Protein AF-A0AAD6KHX6-F1 (afdb_monomer)

Foldseek 3Di:
DDDDPPCPDPPDPCDPVNVVVVVVVVCVVVVPDPVVVVVVVVVVVVVVVVVVVVVVVVVVVVVVVLVVLLVVLVVVLVVLCVVVVHPDDPQDDPDQPDDSVSSNVSSVVVSVVSVVVVVVVVVCCVVVCVLVVLVVVLVVLVVVCVVVVHDSQVVVVVVPNVSVVSVVVVVVVVVVVVVVVVVVVVVVVVVVVVVVVVVVVVVVVVVVVVVVVPVVLVVVLVVQVVVCVVPVHADDDVRHRPNVVSVVVVVVVVVVVVVVVVVVVVVVVVVVVVPDDDDDDDDDDDDDDDDDDDDDDDDDDDDDDDDDDDDDDDDYDDDDDDDDDDDDDDDDDDDDDDDDDDDDPDDDDDDDDDDDDDDDDDD

Organism: NCBI:txid889485

pLDDT: mean 72.35, std 23.87, range [28.47, 98.06]

InterPro domains:
  IPR007145 Microtubule-associated protein, MAP65/Ase1/PRC1 [PTHR19321] (13-127)

Radius of gyration: 45.78 Å; Cα contacts (8 Å, |Δi|>4): 83; chains: 1; bounding box: 110×94×136 Å

Sequence (363 aa):
MAITDAQNPLLGEATCGTLLQKLQEIWDEVGESDDDRDKMLIQIEQECLDVYKKKVEQAAKSRVQLLEALSDAKIELARLLSALGEKSFAGIPEKTSGTIKEQLAAIAPALEQLWEQKAERVKEFSDSGRLHKVLEFVSNVHDLCAVLGMDFFSTITDVHPSLIDSTDVQSKRALALDLIEQAEVEVERLDQLKASRMKEIAFRKQTELEEIYAPLVDTLVAKTRAWEEDRGVHFAYDGVPLLAMLDEYAMLR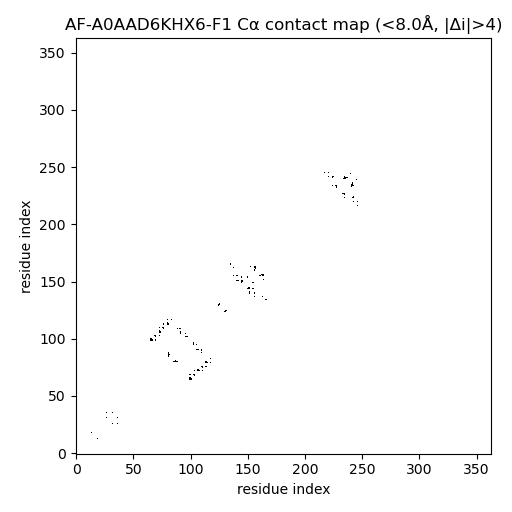QEREEEKRRMRDQKKFNEQQGTEPEAVFSARPSPARPVGTKKVVGPRANGSANGTPSRRLSLNANQNGSGSATKGGRRDNRLSAPLNYVAISKDDAASHFSGTDTVSASP

Structure (mmCIF, N/CA/C/O backbone):
data_AF-A0AAD6KHX6-F1
#
_entry.id   AF-A0AAD6KHX6-F1
#
loop_
_atom_site.group_PDB
_atom_site.id
_atom_site.type_symbol
_atom_site.label_atom_id
_atom_site.label_alt_id
_atom_site.label_comp_id
_atom_site.label_asym_id
_atom_site.label_entity_id
_atom_site.label_seq_id
_atom_site.pdbx_PDB_ins_code
_atom_site.Cartn_x
_atom_site.Cartn_y
_atom_site.Cartn_z
_atom_site.occupancy
_atom_site.B_iso_or_equiv
_atom_site.auth_seq_id
_atom_site.auth_comp_id
_atom_site.auth_asym_id
_atom_site.auth_atom_id
_atom_site.pdbx_PDB_model_num
ATOM 1 N N . MET A 1 1 ? 6.322 35.538 41.080 1.00 37.66 1 MET A N 1
ATOM 2 C CA . MET A 1 1 ? 5.722 34.652 42.104 1.00 37.66 1 MET A CA 1
ATOM 3 C C . MET A 1 1 ? 5.447 33.313 41.453 1.00 37.66 1 MET A C 1
ATOM 5 O O . MET A 1 1 ? 5.164 33.305 40.262 1.00 37.66 1 MET A O 1
ATOM 9 N N . ALA A 1 2 ? 5.646 32.215 42.182 1.00 36.09 2 ALA A N 1
ATOM 10 C CA . ALA A 1 2 ? 5.685 30.877 41.599 1.00 36.09 2 ALA A CA 1
ATOM 11 C C . ALA A 1 2 ? 4.310 30.417 41.096 1.00 36.09 2 ALA A C 1
ATOM 13 O O . ALA A 1 2 ? 3.307 30.583 41.788 1.00 36.09 2 ALA A O 1
ATOM 14 N N . ILE A 1 3 ? 4.296 29.800 39.915 1.00 38.88 3 ILE A N 1
ATOM 15 C CA . ILE A 1 3 ? 3.226 28.891 39.508 1.00 38.88 3 ILE A CA 1
ATOM 16 C C . ILE A 1 3 ? 3.543 27.562 40.194 1.00 38.88 3 ILE A C 1
ATOM 18 O O . ILE A 1 3 ? 4.671 27.083 40.115 1.00 38.88 3 ILE A O 1
ATOM 22 N N . THR A 1 4 ? 2.584 27.015 40.932 1.00 40.69 4 THR A N 1
ATOM 23 C CA . THR A 1 4 ? 2.762 25.773 41.688 1.00 40.69 4 THR A CA 1
ATOM 24 C C . THR A 1 4 ? 2.889 24.586 40.741 1.00 40.69 4 THR A C 1
ATOM 26 O O . THR A 1 4 ? 1.904 24.214 40.100 1.00 40.69 4 THR A O 1
ATOM 29 N N . ASP A 1 5 ? 4.072 23.969 40.696 1.00 31.03 5 ASP A N 1
ATOM 30 C CA . ASP A 1 5 ? 4.236 22.641 40.110 1.00 31.03 5 ASP A CA 1
ATOM 31 C C . ASP A 1 5 ? 3.281 21.669 40.804 1.00 31.03 5 ASP A C 1
ATOM 33 O O . ASP A 1 5 ? 3.386 21.410 42.006 1.00 31.03 5 ASP A O 1
ATOM 37 N N . ALA A 1 6 ? 2.350 21.111 40.032 1.00 38.91 6 ALA A N 1
ATOM 38 C CA . ALA A 1 6 ? 1.577 19.961 40.459 1.00 38.91 6 ALA A CA 1
ATOM 39 C C . ALA A 1 6 ? 2.527 18.759 40.505 1.00 38.91 6 ALA A C 1
ATOM 41 O O . ALA A 1 6 ? 2.724 18.062 39.508 1.00 38.91 6 ALA A O 1
ATOM 42 N N . GLN A 1 7 ? 3.144 18.547 41.667 1.00 37.50 7 GLN A N 1
ATOM 43 C CA . GLN A 1 7 ? 3.963 17.377 41.951 1.00 37.50 7 GLN A CA 1
ATOM 44 C C . GLN A 1 7 ? 3.090 16.127 41.872 1.00 37.50 7 GLN A C 1
ATOM 46 O O . GLN A 1 7 ? 2.480 15.709 42.851 1.00 37.50 7 GLN A O 1
ATOM 51 N N . ASN A 1 8 ? 3.050 15.533 40.682 1.00 34.97 8 ASN A N 1
ATOM 52 C CA . ASN A 1 8 ? 2.643 14.157 40.484 1.00 34.97 8 ASN A CA 1
ATOM 53 C C . ASN A 1 8 ? 3.703 13.294 41.193 1.00 34.97 8 ASN A C 1
ATOM 55 O O . ASN A 1 8 ? 4.850 13.280 40.728 1.00 34.97 8 ASN A O 1
ATOM 59 N N . PRO A 1 9 ? 3.406 12.656 42.342 1.00 43.66 9 PRO A N 1
ATOM 60 C CA . PRO A 1 9 ? 4.425 11.938 43.086 1.00 43.66 9 PRO A CA 1
ATOM 61 C C . PRO A 1 9 ? 4.885 10.764 42.235 1.00 43.66 9 PRO A C 1
ATOM 63 O O . PRO A 1 9 ? 4.075 9.928 41.834 1.00 43.66 9 PRO A O 1
ATOM 66 N N . LEU A 1 10 ? 6.185 10.726 41.944 1.00 40.09 10 LEU A N 1
ATOM 67 C CA . LEU A 1 10 ? 6.817 9.610 41.257 1.00 40.09 10 LEU A CA 1
ATOM 68 C C . LEU A 1 10 ? 6.385 8.309 41.939 1.00 40.09 10 LEU A C 1
ATOM 70 O O . LEU A 1 10 ? 6.718 8.076 43.103 1.00 40.09 10 LEU A O 1
ATOM 74 N N . LEU A 1 11 ? 5.663 7.464 41.200 1.00 46.00 11 LEU A N 1
ATOM 75 C CA . LEU A 1 11 ? 5.495 6.056 41.531 1.00 46.00 11 LEU A CA 1
ATOM 76 C C . LEU A 1 11 ? 6.888 5.423 41.495 1.00 46.00 11 LEU A C 1
ATOM 78 O O . LEU A 1 11 ? 7.339 4.951 40.453 1.00 46.00 11 LEU A O 1
ATOM 82 N N . GLY A 1 12 ? 7.582 5.473 42.635 1.00 50.41 12 GLY A N 1
ATOM 83 C CA . GLY A 1 12 ? 8.812 4.725 42.856 1.00 50.41 12 GLY A CA 1
ATOM 84 C C . GLY A 1 12 ? 8.552 3.262 42.524 1.00 50.41 12 GLY A C 1
ATOM 85 O O . GLY A 1 12 ? 7.497 2.740 42.887 1.00 50.41 12 GLY A O 1
ATOM 86 N N . GLU A 1 13 ? 9.481 2.660 41.781 1.00 57.16 13 GLU A N 1
ATOM 87 C CA . GLU A 1 13 ? 9.320 1.397 41.055 1.00 57.16 13 GLU A CA 1
ATOM 88 C C . GLU A 1 13 ? 8.532 0.353 41.859 1.00 57.16 13 GLU A C 1
ATOM 90 O O . GLU A 1 13 ? 9.044 -0.298 42.773 1.00 57.16 13 GLU A O 1
ATOM 95 N N . ALA A 1 14 ? 7.247 0.219 41.525 1.00 73.19 14 ALA A N 1
ATOM 96 C CA . ALA A 1 14 ? 6.352 -0.709 42.190 1.00 73.19 14 ALA A CA 1
ATOM 97 C C . ALA A 1 14 ? 6.704 -2.128 41.734 1.00 73.19 14 ALA A C 1
ATOM 99 O O . ALA A 1 14 ? 6.294 -2.581 40.664 1.00 73.19 14 ALA A O 1
ATOM 100 N N . THR A 1 15 ? 7.526 -2.813 42.525 1.00 88.38 15 THR A N 1
ATOM 101 C CA . THR A 1 15 ? 7.861 -4.216 42.291 1.00 88.38 15 THR A CA 1
ATOM 102 C C . THR A 1 15 ? 6.652 -5.093 42.609 1.00 88.38 15 THR A C 1
ATOM 104 O O . THR A 1 15 ? 5.775 -4.710 43.385 1.00 88.38 15 THR A O 1
ATOM 107 N N . CYS A 1 16 ? 6.612 -6.303 42.045 1.00 87.44 16 CYS A N 1
ATOM 108 C CA . CYS A 1 16 ? 5.552 -7.268 42.356 1.00 87.44 16 CYS A CA 1
ATOM 109 C C . CYS A 1 16 ? 5.406 -7.470 43.880 1.00 87.44 16 CYS A C 1
ATOM 111 O O . CYS A 1 16 ? 4.299 -7.429 44.406 1.00 87.44 16 CYS A O 1
ATOM 113 N N . GLY A 1 17 ? 6.529 -7.545 44.609 1.00 89.12 17 GLY A N 1
ATOM 114 C CA . GLY A 1 17 ? 6.535 -7.655 46.070 1.00 89.12 17 GLY A CA 1
ATOM 115 C C . GLY A 1 17 ? 5.899 -6.464 46.799 1.00 89.12 17 GLY A C 1
ATOM 116 O O . GLY A 1 17 ? 5.109 -6.681 47.712 1.00 89.12 17 GLY A O 1
ATOM 117 N N . THR A 1 18 ? 6.173 -5.214 46.399 1.00 92.81 18 THR A N 1
ATOM 118 C CA . THR A 1 18 ? 5.578 -4.042 47.077 1.00 92.81 18 THR A CA 1
ATOM 119 C C . THR A 1 18 ? 4.110 -3.815 46.718 1.00 92.81 18 THR A C 1
ATOM 121 O O . THR A 1 18 ? 3.388 -3.186 47.492 1.00 92.81 18 THR A O 1
ATOM 124 N N . LEU A 1 19 ? 3.644 -4.338 45.580 1.00 93.69 19 LEU A N 1
ATOM 125 C CA . LEU A 1 19 ? 2.223 -4.367 45.226 1.00 93.69 19 LEU A CA 1
ATOM 126 C C . LEU A 1 19 ? 1.471 -5.466 45.987 1.00 93.69 19 LEU A C 1
ATOM 128 O O . LEU A 1 19 ? 0.419 -5.185 46.553 1.00 93.69 19 LEU A O 1
ATOM 132 N N . LEU A 1 20 ? 2.032 -6.677 46.066 1.00 92.44 20 LEU A N 1
ATOM 133 C CA . LEU A 1 20 ? 1.452 -7.783 46.835 1.00 92.44 20 LEU A CA 1
ATOM 134 C C . LEU A 1 20 ? 1.400 -7.473 48.337 1.00 92.44 20 LEU A C 1
ATOM 136 O O . LEU A 1 20 ? 0.399 -7.776 48.975 1.00 92.44 20 LEU A O 1
ATOM 140 N N . GLN A 1 21 ? 2.413 -6.802 48.895 1.00 93.44 21 GLN A N 1
ATOM 141 C CA . GLN A 1 21 ? 2.379 -6.369 50.295 1.00 93.44 21 GLN A CA 1
ATOM 142 C C . GLN A 1 21 ? 1.230 -5.381 50.569 1.00 93.44 21 GLN A C 1
ATOM 144 O O . GLN A 1 21 ? 0.512 -5.539 51.550 1.00 93.44 21 GLN A O 1
ATOM 149 N N . LYS A 1 22 ? 0.998 -4.404 49.683 1.00 94.56 22 LYS A N 1
ATOM 150 C CA . LYS A 1 22 ? -0.145 -3.482 49.813 1.00 94.56 22 LYS A CA 1
ATOM 151 C C . LYS A 1 22 ? -1.491 -4.182 49.641 1.00 94.56 22 LYS A C 1
ATOM 153 O O . LYS A 1 22 ? -2.462 -3.806 50.286 1.00 94.56 22 LYS A O 1
ATOM 158 N N . LEU A 1 23 ? -1.560 -5.186 48.766 1.00 94.31 23 LEU A N 1
ATOM 159 C CA . LEU A 1 23 ? -2.762 -5.997 48.584 1.00 94.31 23 LEU A CA 1
ATOM 160 C C . LEU A 1 23 ? -3.072 -6.811 49.852 1.00 94.31 23 LEU A C 1
ATOM 162 O O . LEU A 1 23 ? -4.220 -6.839 50.281 1.00 94.31 23 LEU A O 1
ATOM 166 N N . GLN A 1 24 ? -2.041 -7.376 50.490 1.00 94.19 24 GLN A N 1
ATOM 167 C CA . GLN A 1 24 ? -2.134 -8.047 51.788 1.00 94.19 24 GLN A CA 1
ATOM 168 C C . GLN A 1 24 ? -2.657 -7.099 52.881 1.00 94.19 24 GLN A C 1
ATOM 170 O O . GLN A 1 24 ? -3.613 -7.449 53.564 1.00 94.19 24 GLN A O 1
ATOM 175 N N . GLU A 1 25 ? -2.088 -5.891 52.995 1.00 95.88 25 GLU A N 1
ATOM 176 C CA . GLU A 1 25 ? -2.529 -4.854 53.945 1.00 95.88 25 GLU A CA 1
ATOM 177 C C . GLU A 1 25 ? -4.020 -4.499 53.752 1.00 95.88 25 GLU A C 1
ATOM 179 O O . GLU A 1 25 ? -4.782 -4.491 54.715 1.00 95.88 25 GLU A O 1
ATOM 184 N N . ILE A 1 26 ? -4.471 -4.294 52.507 1.00 95.19 26 ILE A N 1
ATOM 185 C CA . ILE A 1 26 ? -5.880 -3.983 52.190 1.00 95.19 26 ILE A CA 1
ATOM 186 C C . ILE A 1 26 ? -6.812 -5.161 52.509 1.00 95.19 26 ILE A C 1
ATOM 188 O O . ILE A 1 26 ? -7.894 -4.965 53.058 1.00 95.19 26 ILE A O 1
ATOM 192 N N . TRP A 1 27 ? -6.422 -6.390 52.167 1.00 97.06 27 TRP A N 1
ATOM 193 C CA . TRP A 1 27 ? -7.215 -7.580 52.477 1.00 97.06 27 TRP A CA 1
ATOM 194 C C . TRP A 1 27 ? -7.347 -7.819 53.988 1.00 97.06 27 TRP A C 1
ATOM 196 O O . TRP A 1 27 ? -8.409 -8.250 54.439 1.00 97.06 27 TRP A O 1
ATOM 206 N N . ASP A 1 28 ? -6.308 -7.501 54.765 1.00 95.06 28 ASP A N 1
ATOM 207 C CA . ASP A 1 28 ? -6.325 -7.568 56.231 1.00 95.06 28 ASP A CA 1
ATOM 208 C C . ASP A 1 28 ? -7.239 -6.484 56.841 1.00 95.06 28 ASP A C 1
ATOM 210 O O . ASP A 1 28 ? -7.940 -6.755 57.816 1.00 95.06 28 ASP A O 1
ATOM 214 N N . GLU A 1 29 ? -7.296 -5.281 56.250 1.00 96.25 29 GLU A N 1
ATOM 215 C CA . GLU A 1 29 ? -8.230 -4.209 56.645 1.00 96.25 29 GLU A CA 1
ATOM 216 C C . GLU A 1 29 ? -9.700 -4.529 56.314 1.00 96.25 29 GLU A C 1
ATOM 218 O O . GLU A 1 29 ? -10.597 -4.206 57.096 1.00 96.25 29 GLU A O 1
ATOM 223 N N . VAL A 1 30 ? -9.960 -5.145 55.155 1.00 95.31 30 VAL A N 1
ATOM 224 C CA . VAL A 1 30 ? -11.315 -5.493 54.684 1.00 95.31 30 VAL A CA 1
ATOM 225 C C . VAL A 1 30 ? -11.841 -6.781 55.334 1.00 95.31 30 VAL A C 1
ATOM 227 O O . VAL A 1 30 ? -13.053 -6.938 55.486 1.00 95.31 30 VAL A O 1
ATOM 230 N N . GLY A 1 31 ? -10.949 -7.682 55.756 1.00 94.44 31 GLY A N 1
ATOM 231 C CA . GLY A 1 31 ? -11.305 -8.997 56.293 1.00 94.44 31 GLY A CA 1
ATOM 232 C C . GLY A 1 31 ? -11.651 -10.019 55.206 1.00 94.44 31 GLY A C 1
ATOM 233 O O . GLY A 1 31 ? -12.574 -10.813 55.388 1.00 94.44 31 GLY A O 1
ATOM 234 N N . GLU A 1 32 ? -10.942 -9.980 54.073 1.00 95.62 32 GLU A N 1
ATOM 235 C CA . GLU A 1 32 ? -11.116 -10.948 52.980 1.00 95.62 32 GLU A CA 1
ATOM 236 C C . GLU A 1 32 ? -10.753 -12.375 53.412 1.00 95.62 32 GLU A C 1
ATOM 238 O O . GLU A 1 32 ? -9.824 -12.584 54.199 1.00 95.62 32 GLU A O 1
ATOM 243 N N . SER A 1 33 ? -11.479 -13.365 52.881 1.00 96.38 33 SER A N 1
ATOM 244 C CA . SER A 1 33 ? -11.305 -14.771 53.261 1.00 96.38 33 SER A CA 1
ATOM 245 C C . SER A 1 33 ? -10.051 -15.385 52.630 1.00 96.38 33 SER A C 1
ATOM 247 O O . SER A 1 33 ? -9.735 -15.091 51.478 1.00 96.38 33 SER A O 1
ATOM 249 N N . ASP A 1 34 ? -9.360 -16.277 53.348 1.00 95.25 34 ASP A N 1
ATOM 250 C CA . ASP A 1 34 ? -8.161 -16.960 52.832 1.00 95.25 34 ASP A CA 1
ATOM 251 C C . ASP A 1 34 ? -8.442 -17.671 51.491 1.00 95.25 34 ASP A C 1
ATOM 253 O O . ASP A 1 34 ? -7.670 -17.531 50.544 1.00 95.25 34 ASP A O 1
ATOM 257 N N . ASP A 1 35 ? -9.607 -18.321 51.357 1.00 95.50 35 ASP A N 1
ATOM 258 C CA . ASP A 1 35 ? -10.056 -18.967 50.114 1.00 95.50 35 ASP A CA 1
ATOM 259 C C . ASP A 1 35 ? -10.177 -17.983 48.931 1.00 95.50 35 ASP A C 1
ATOM 261 O O . ASP A 1 35 ? -9.950 -18.363 47.781 1.00 95.50 35 ASP A O 1
ATOM 265 N N . ASP A 1 36 ? -10.601 -16.738 49.163 1.00 93.81 36 ASP A N 1
ATOM 266 C CA . ASP A 1 36 ? -10.771 -15.727 48.109 1.00 93.81 36 ASP A CA 1
ATOM 267 C C . ASP A 1 36 ? -9.458 -15.001 47.783 1.00 93.81 36 ASP A C 1
ATOM 269 O O . ASP A 1 36 ? -9.192 -14.694 46.615 1.00 93.81 36 ASP A O 1
ATOM 273 N N . ARG A 1 37 ? -8.590 -14.829 48.785 1.00 95.50 37 ARG A N 1
ATOM 274 C CA . ARG A 1 37 ? -7.214 -14.338 48.623 1.00 95.50 37 ARG A CA 1
ATOM 275 C C . ARG A 1 37 ? -6.392 -15.314 47.785 1.00 95.50 37 ARG A C 1
ATOM 277 O O . ARG A 1 37 ? -5.796 -14.895 46.794 1.00 95.50 37 ARG A O 1
ATOM 284 N N . ASP A 1 38 ? -6.451 -16.611 48.089 1.00 95.69 38 ASP A N 1
ATOM 285 C CA . ASP A 1 38 ? -5.781 -17.666 47.319 1.00 95.69 38 ASP A CA 1
ATOM 286 C C . ASP A 1 38 ? -6.262 -17.703 45.859 1.00 95.69 38 ASP A C 1
ATOM 288 O O . ASP A 1 38 ? -5.443 -17.739 44.938 1.00 95.69 38 ASP A O 1
ATOM 292 N N . LYS A 1 39 ? -7.579 -17.609 45.608 1.00 95.88 39 LYS A N 1
ATOM 293 C CA . LYS A 1 39 ? -8.123 -17.510 44.236 1.00 95.88 39 LYS A CA 1
ATOM 294 C C . LYS A 1 39 ? -7.559 -16.303 43.485 1.00 95.88 39 LYS A C 1
ATOM 296 O O . LYS A 1 39 ? -7.200 -16.434 42.314 1.00 95.88 39 LYS A O 1
ATOM 301 N N . MET A 1 40 ? -7.482 -15.139 44.134 1.00 93.44 40 MET A N 1
ATOM 302 C CA . MET A 1 40 ? -6.988 -13.918 43.496 1.00 93.44 40 MET A CA 1
ATOM 303 C C . MET A 1 40 ? -5.470 -13.960 43.264 1.00 93.44 40 MET A C 1
ATOM 305 O O . MET A 1 40 ? -5.015 -13.522 42.208 1.00 93.44 40 MET A O 1
ATOM 309 N N . LEU A 1 41 ? -4.688 -14.552 44.175 1.00 95.06 41 LEU A N 1
ATOM 310 C CA . LEU A 1 41 ? -3.257 -14.802 43.963 1.00 95.06 41 LEU A CA 1
ATOM 311 C C . LEU A 1 41 ? -3.019 -15.754 42.784 1.00 95.06 41 LEU A C 1
ATOM 313 O O . LEU A 1 41 ? -2.252 -15.415 41.885 1.00 95.06 41 LEU A O 1
ATOM 317 N N . ILE A 1 42 ? -3.736 -16.883 42.719 1.00 95.12 42 ILE A N 1
ATOM 318 C CA . ILE A 1 42 ? -3.662 -17.834 41.595 1.00 95.12 42 ILE A CA 1
ATOM 319 C C . ILE A 1 42 ? -4.017 -17.145 40.267 1.00 95.12 42 ILE A C 1
ATOM 321 O O . ILE A 1 42 ? -3.374 -17.397 39.245 1.00 95.12 42 ILE A O 1
ATOM 325 N N . GLN A 1 43 ? -5.009 -16.246 40.262 1.00 96.44 43 GLN A N 1
ATOM 326 C CA . GLN A 1 43 ? -5.342 -15.457 39.076 1.00 96.44 43 GLN A CA 1
ATOM 327 C C . GLN A 1 43 ? -4.187 -14.526 38.667 1.00 96.44 43 GLN A C 1
ATOM 329 O O . GLN A 1 43 ? -3.813 -14.512 37.494 1.00 96.44 43 GLN A O 1
ATOM 334 N N . ILE A 1 44 ? -3.586 -13.793 39.611 1.00 94.62 44 ILE A N 1
ATOM 335 C CA . ILE A 1 44 ? -2.442 -12.905 39.346 1.00 94.62 44 ILE A CA 1
ATOM 336 C C . ILE A 1 44 ? -1.243 -13.702 38.810 1.00 94.62 44 ILE A C 1
ATOM 338 O O . ILE A 1 44 ? -0.613 -13.280 37.837 1.00 94.62 44 ILE A O 1
ATOM 342 N N . GLU A 1 45 ? -0.943 -14.871 39.383 1.00 94.38 45 GLU A N 1
ATOM 343 C CA . GLU A 1 45 ? 0.121 -15.761 38.906 1.00 94.38 45 GLU A CA 1
ATOM 344 C C . GLU A 1 45 ? -0.137 -16.254 37.477 1.00 94.38 45 GLU A C 1
ATOM 346 O O . GLU A 1 45 ? 0.762 -16.202 36.633 1.00 94.38 45 GLU A O 1
ATOM 351 N N . GLN A 1 46 ? -1.367 -16.678 37.176 1.00 97.06 46 GLN A N 1
ATOM 352 C CA . GLN A 1 46 ? -1.765 -17.139 35.846 1.00 97.06 46 GLN A CA 1
ATOM 353 C C . GLN A 1 46 ? -1.695 -16.010 34.803 1.00 97.06 46 GLN A C 1
ATOM 355 O O . GLN A 1 46 ? -1.155 -16.213 33.712 1.00 97.06 46 GLN A O 1
ATOM 360 N N . GLU A 1 47 ? -2.173 -14.808 35.134 1.00 95.69 47 GLU A N 1
ATOM 361 C CA . GLU A 1 47 ? -2.088 -13.632 34.259 1.00 95.69 47 GLU A CA 1
ATOM 362 C C . GLU A 1 47 ? -0.628 -13.220 34.003 1.00 95.69 47 GLU A C 1
ATOM 364 O O . GLU A 1 47 ? -0.240 -12.987 32.851 1.00 95.69 47 GLU A O 1
ATOM 369 N N . CYS A 1 48 ? 0.222 -13.218 35.037 1.00 95.62 48 CYS A N 1
ATOM 370 C CA . CYS A 1 48 ? 1.665 -12.998 34.891 1.00 95.62 48 CYS A CA 1
ATOM 371 C C . CYS A 1 48 ? 2.308 -14.051 33.978 1.00 95.62 48 CYS A C 1
ATOM 373 O O . CYS A 1 48 ? 3.064 -13.714 33.059 1.00 95.62 48 CYS A O 1
ATOM 375 N N . LEU A 1 49 ? 1.989 -15.330 34.195 1.00 96.50 49 LEU A N 1
ATOM 376 C CA . LEU A 1 49 ? 2.512 -16.450 33.421 1.00 96.50 49 LEU A CA 1
ATOM 377 C C . LEU A 1 49 ? 2.131 -16.346 31.937 1.00 96.50 49 LEU A C 1
ATOM 379 O O . LEU A 1 49 ? 2.973 -16.587 31.070 1.00 96.50 49 LEU A O 1
ATOM 383 N N . ASP A 1 50 ? 0.897 -15.956 31.623 1.00 96.50 50 ASP A N 1
ATOM 384 C CA . ASP A 1 50 ? 0.440 -15.809 30.241 1.00 96.50 50 ASP A CA 1
ATOM 385 C C . ASP A 1 50 ? 1.049 -14.581 29.548 1.00 96.50 50 ASP A C 1
ATOM 387 O O . ASP A 1 50 ? 1.403 -14.654 28.364 1.00 96.50 50 ASP A O 1
ATOM 391 N N . VAL A 1 51 ? 1.300 -13.486 30.279 1.00 97.38 51 VAL A N 1
ATOM 392 C CA . VAL A 1 51 ? 2.124 -12.370 29.783 1.00 97.38 51 VAL A CA 1
ATOM 393 C C . VAL A 1 51 ? 3.546 -12.844 29.463 1.00 97.38 51 VAL A C 1
ATOM 395 O O . VAL A 1 51 ? 4.053 -12.540 28.377 1.00 97.38 51 VAL A O 1
ATOM 398 N N . TYR A 1 52 ? 4.185 -13.625 30.342 1.00 96.19 52 TYR A N 1
ATOM 399 C CA . TYR A 1 52 ? 5.523 -14.168 30.089 1.00 96.19 52 TYR A CA 1
ATOM 400 C C . TYR A 1 52 ? 5.553 -15.119 28.886 1.00 96.19 52 TYR A C 1
ATOM 402 O O . TYR A 1 52 ? 6.383 -14.921 27.995 1.00 96.19 52 TYR A O 1
ATOM 410 N N . LYS A 1 53 ? 4.627 -16.087 28.787 1.00 96.81 53 LYS A N 1
ATOM 411 C CA . LYS A 1 53 ? 4.499 -16.984 27.619 1.00 96.81 53 LYS A CA 1
ATOM 412 C C . LYS A 1 53 ? 4.383 -16.185 26.324 1.00 96.81 53 LYS A C 1
ATOM 414 O O . LYS A 1 53 ? 5.184 -16.373 25.412 1.00 96.81 53 LYS A O 1
ATOM 419 N N . LYS A 1 54 ? 3.465 -15.213 26.274 1.00 97.50 54 LYS A N 1
ATOM 420 C CA . LYS A 1 54 ? 3.243 -14.354 25.102 1.00 97.50 54 LYS A CA 1
ATOM 421 C C . LYS A 1 54 ? 4.492 -13.554 24.713 1.00 97.50 54 LYS A C 1
ATOM 423 O O . LYS A 1 54 ? 4.760 -13.374 23.524 1.00 97.50 54 LYS A O 1
ATOM 428 N N . LYS A 1 55 ? 5.284 -13.085 25.685 1.00 97.38 55 LYS A N 1
ATOM 429 C CA . LYS A 1 55 ? 6.567 -12.404 25.427 1.00 97.38 55 LYS A CA 1
ATOM 430 C C . LYS A 1 55 ? 7.643 -13.359 24.907 1.00 97.38 55 LYS A C 1
ATOM 432 O O . LYS A 1 55 ? 8.362 -12.989 23.979 1.00 97.38 55 LYS A O 1
ATOM 437 N N . VAL A 1 56 ? 7.724 -14.579 25.440 1.00 98.06 56 VAL A N 1
ATOM 438 C CA . VAL A 1 56 ? 8.634 -15.628 24.950 1.00 98.06 56 VAL A CA 1
ATOM 439 C C . VAL A 1 56 ? 8.267 -16.047 23.523 1.00 98.06 56 VAL A C 1
ATOM 441 O O . VAL A 1 56 ? 9.144 -16.093 22.664 1.00 98.06 56 VAL A O 1
ATOM 444 N N . GLU A 1 57 ? 6.985 -16.258 23.225 1.00 96.75 57 GLU A N 1
ATOM 445 C CA . GLU A 1 57 ? 6.490 -16.551 21.873 1.00 96.75 57 GLU A CA 1
ATOM 446 C C . GLU A 1 57 ? 6.779 -15.408 20.891 1.00 96.75 57 GLU A C 1
ATOM 448 O O . GLU A 1 57 ? 7.256 -15.646 19.779 1.00 96.75 57 GLU A O 1
ATOM 453 N N . GLN A 1 58 ? 6.565 -14.152 21.304 1.00 96.69 58 GLN A N 1
ATOM 454 C CA . GLN A 1 58 ? 6.900 -12.974 20.501 1.00 96.69 58 GLN A CA 1
ATOM 455 C C . GLN A 1 58 ? 8.408 -12.911 20.189 1.00 96.69 58 GLN A C 1
ATOM 457 O O . GLN A 1 58 ? 8.792 -12.637 19.048 1.00 96.69 58 GLN A O 1
ATOM 462 N N . ALA A 1 59 ? 9.265 -13.198 21.174 1.00 96.44 59 ALA A N 1
ATOM 463 C CA . ALA A 1 59 ? 10.714 -13.250 20.994 1.00 96.44 59 ALA A CA 1
ATOM 464 C C . ALA A 1 59 ? 11.149 -14.426 20.100 1.00 96.44 59 ALA A C 1
ATOM 466 O O . ALA A 1 59 ? 11.992 -14.249 19.220 1.00 96.44 59 ALA A O 1
ATOM 467 N N . ALA A 1 60 ? 10.541 -15.604 20.262 1.00 96.56 60 ALA A N 1
ATOM 468 C CA . ALA A 1 60 ? 10.795 -16.776 19.428 1.00 96.56 60 ALA A CA 1
ATOM 469 C C . ALA A 1 60 ? 10.402 -16.525 17.963 1.00 96.56 60 ALA A C 1
ATOM 471 O O . ALA A 1 60 ? 11.197 -16.798 17.063 1.00 96.56 60 ALA A O 1
ATOM 472 N N . LYS A 1 61 ? 9.229 -15.923 17.718 1.00 96.81 61 LYS A N 1
ATOM 473 C CA . LYS A 1 61 ? 8.781 -15.516 16.378 1.00 96.81 61 LYS A CA 1
ATOM 474 C C . LYS A 1 61 ? 9.740 -14.505 15.742 1.00 96.81 61 LYS A C 1
ATOM 476 O O . LYS A 1 61 ? 10.162 -14.706 14.608 1.00 96.81 61 LYS A O 1
ATOM 481 N N . SER A 1 62 ? 10.140 -13.472 16.489 1.00 95.56 62 SER A N 1
ATOM 482 C CA . SER A 1 62 ? 11.128 -12.479 16.039 1.00 95.56 62 SER A CA 1
ATOM 483 C C . SER A 1 62 ? 12.479 -13.123 15.694 1.00 95.56 62 SER A C 1
ATOM 485 O O . SER A 1 62 ? 13.067 -12.819 14.659 1.00 95.56 62 SER A O 1
ATOM 487 N N . ARG A 1 63 ? 12.946 -14.088 16.500 1.00 95.06 63 ARG A N 1
ATOM 488 C CA . ARG A 1 63 ? 14.169 -14.856 16.222 1.00 95.06 63 ARG A CA 1
ATOM 489 C C . ARG A 1 63 ? 14.075 -15.652 14.919 1.00 95.06 63 ARG A C 1
ATOM 491 O O . ARG A 1 63 ? 15.048 -15.657 14.174 1.00 95.06 63 ARG A O 1
ATOM 498 N N . VAL A 1 64 ? 12.947 -16.311 14.639 1.00 96.75 64 VAL A N 1
ATOM 499 C CA . VAL A 1 64 ? 12.746 -17.040 13.371 1.00 96.75 64 VAL A CA 1
ATOM 500 C C . VAL A 1 64 ? 12.790 -16.075 12.185 1.00 96.75 64 VAL A C 1
ATOM 502 O O . VAL A 1 64 ? 13.579 -16.293 11.272 1.00 96.75 64 VAL A O 1
ATOM 505 N N . GLN A 1 65 ? 12.049 -14.964 12.249 1.00 95.12 65 GLN A N 1
ATOM 506 C CA . GLN A 1 65 ? 12.023 -13.944 11.191 1.00 95.12 65 GLN A CA 1
ATOM 507 C C . GLN A 1 65 ? 13.408 -13.334 10.914 1.00 95.12 65 GLN A C 1
ATOM 509 O O . GLN A 1 65 ? 13.767 -13.096 9.765 1.00 95.12 65 GLN A O 1
ATOM 514 N N . LEU A 1 66 ? 14.219 -13.106 11.954 1.00 94.19 66 LEU A N 1
ATOM 515 C CA . LEU A 1 66 ? 15.589 -12.607 11.797 1.00 94.19 66 LEU A CA 1
ATOM 516 C C . LEU A 1 66 ? 16.543 -13.654 11.195 1.00 94.19 66 LEU A C 1
ATOM 518 O O . LEU A 1 66 ? 17.466 -13.281 10.477 1.00 94.19 66 LEU A O 1
ATOM 522 N N . LEU A 1 67 ? 16.348 -14.949 11.472 1.00 91.25 67 LEU A N 1
ATOM 523 C CA . LEU A 1 67 ? 17.132 -16.023 10.845 1.00 91.25 67 LEU A CA 1
ATOM 524 C C . LEU A 1 67 ? 16.772 -16.205 9.366 1.00 91.25 67 LEU A C 1
ATOM 526 O O . LEU A 1 67 ? 17.669 -16.407 8.551 1.00 91.25 67 LEU A O 1
ATOM 530 N N . GLU A 1 68 ? 15.487 -16.100 9.032 1.00 93.62 68 GLU A N 1
ATOM 531 C CA . GLU A 1 68 ? 14.964 -16.124 7.662 1.00 93.62 68 GLU A CA 1
ATOM 532 C C . GLU A 1 68 ? 15.533 -14.950 6.848 1.00 93.62 68 GLU A C 1
ATOM 534 O O . GLU A 1 68 ? 16.268 -15.175 5.889 1.00 93.62 68 GLU A O 1
ATOM 539 N N . ALA A 1 69 ? 15.371 -13.712 7.330 1.00 91.62 69 ALA A N 1
ATOM 540 C CA . ALA A 1 69 ? 15.934 -12.523 6.684 1.00 91.62 69 ALA A CA 1
ATOM 541 C C . ALA A 1 69 ? 17.468 -12.583 6.524 1.00 91.62 69 ALA A C 1
ATOM 543 O O . ALA A 1 69 ? 18.008 -12.132 5.514 1.00 91.62 69 ALA A O 1
ATOM 544 N N . LEU A 1 70 ? 18.192 -13.157 7.496 1.00 87.75 70 LEU A N 1
ATOM 545 C CA . LEU A 1 70 ? 19.641 -13.367 7.391 1.00 87.75 70 LEU A CA 1
ATOM 546 C C . LEU A 1 70 ? 20.004 -14.420 6.328 1.00 87.75 70 LEU A C 1
ATOM 548 O O . LEU A 1 70 ? 21.054 -14.305 5.695 1.00 87.75 70 LEU A O 1
ATOM 552 N N . SER A 1 71 ? 19.174 -15.450 6.146 1.00 90.00 71 SER A N 1
ATOM 553 C CA . SER A 1 71 ? 19.343 -16.450 5.088 1.00 90.00 71 SER A CA 1
ATOM 554 C C . SER A 1 71 ? 19.117 -15.823 3.713 1.00 90.00 71 SER A C 1
ATOM 556 O O . SER A 1 71 ? 19.976 -15.942 2.841 1.00 90.00 71 SER A O 1
ATOM 558 N N . ASP A 1 72 ? 18.018 -15.089 3.544 1.00 89.44 72 ASP A N 1
ATOM 559 C CA . ASP A 1 72 ? 17.664 -14.435 2.281 1.00 89.44 72 ASP A CA 1
ATOM 560 C C . ASP A 1 72 ? 18.713 -13.399 1.866 1.00 89.44 72 ASP A C 1
ATOM 562 O O . ASP A 1 72 ? 19.168 -13.395 0.722 1.00 89.44 72 ASP A O 1
ATOM 566 N N . ALA A 1 73 ? 19.192 -12.589 2.817 1.00 88.31 73 ALA A N 1
ATOM 567 C CA . ALA A 1 73 ? 20.279 -11.640 2.590 1.00 88.31 73 ALA A CA 1
ATOM 568 C C . ALA A 1 73 ? 21.568 -12.333 2.103 1.00 88.31 73 ALA A C 1
ATOM 570 O O . ALA A 1 73 ? 22.242 -11.825 1.208 1.00 88.31 73 ALA A O 1
ATOM 571 N N . LYS A 1 74 ? 21.902 -13.516 2.641 1.00 87.38 74 LYS A N 1
ATOM 572 C CA . LYS A 1 74 ? 23.063 -14.313 2.196 1.00 87.38 74 LYS A CA 1
ATOM 573 C C . LYS A 1 74 ? 22.856 -14.927 0.808 1.00 87.38 74 LYS A C 1
ATOM 575 O O . LYS A 1 74 ? 23.807 -14.970 0.027 1.00 87.38 74 LYS A O 1
ATOM 580 N N . ILE A 1 75 ? 21.640 -15.374 0.487 1.00 88.81 75 ILE A N 1
ATOM 581 C CA . ILE A 1 75 ? 21.291 -15.911 -0.838 1.00 88.81 75 ILE A CA 1
ATOM 582 C C . ILE A 1 75 ? 21.383 -14.811 -1.900 1.00 88.81 75 ILE A C 1
ATOM 584 O O . ILE A 1 75 ? 22.039 -15.008 -2.924 1.00 88.81 75 ILE A O 1
ATOM 588 N N . GLU A 1 76 ? 20.792 -13.640 -1.653 1.00 89.50 76 GLU A N 1
ATOM 589 C CA . GLU A 1 76 ? 20.840 -12.527 -2.605 1.00 89.50 76 GLU A CA 1
ATOM 590 C C . GLU A 1 76 ? 22.269 -12.005 -2.788 1.00 89.50 76 GLU A C 1
ATOM 592 O O . GLU A 1 76 ? 22.679 -11.725 -3.912 1.00 89.50 76 GLU A O 1
ATOM 597 N N . LEU A 1 77 ? 23.076 -11.979 -1.724 1.00 86.38 77 LEU A N 1
ATOM 598 C CA . LEU A 1 77 ? 24.488 -11.613 -1.810 1.00 86.38 77 LEU A CA 1
ATOM 599 C C . LEU A 1 77 ? 25.277 -12.579 -2.707 1.00 86.38 77 LEU A C 1
ATOM 601 O O . LEU A 1 77 ? 26.021 -12.138 -3.584 1.00 86.38 77 LEU A O 1
ATOM 605 N N . ALA A 1 78 ? 25.078 -13.891 -2.548 1.00 87.06 78 ALA A N 1
ATOM 606 C CA . ALA A 1 78 ? 25.687 -14.895 -3.421 1.00 87.06 78 ALA A CA 1
ATOM 607 C C . ALA A 1 78 ? 25.213 -14.759 -4.882 1.00 87.06 78 ALA A C 1
ATOM 609 O O . ALA A 1 78 ? 26.004 -14.936 -5.815 1.00 87.06 78 ALA A O 1
ATOM 610 N N . ARG A 1 79 ? 23.940 -14.397 -5.094 1.00 88.00 79 ARG A N 1
ATOM 611 C CA . ARG A 1 79 ? 23.360 -14.146 -6.422 1.00 88.00 79 ARG A CA 1
ATOM 612 C C . ARG A 1 79 ? 23.961 -12.907 -7.090 1.00 88.00 79 ARG A C 1
ATOM 614 O O . ARG A 1 79 ? 24.300 -12.970 -8.271 1.00 88.00 79 ARG A O 1
ATOM 621 N N . LEU A 1 80 ? 24.118 -11.805 -6.355 1.00 84.44 80 LEU A N 1
ATOM 622 C CA . LEU A 1 80 ? 24.721 -10.565 -6.852 1.00 84.44 80 LEU A CA 1
ATOM 623 C C . LEU A 1 80 ? 26.202 -10.752 -7.180 1.00 84.44 80 LEU A C 1
ATOM 625 O O . LEU A 1 80 ? 26.608 -10.403 -8.285 1.00 84.44 80 LEU A O 1
ATOM 629 N N . LEU A 1 81 ? 26.979 -11.376 -6.288 1.00 85.44 81 LEU A N 1
ATOM 630 C CA . LEU A 1 81 ? 28.380 -11.729 -6.546 1.00 85.44 81 LEU A CA 1
ATOM 631 C C . LEU A 1 81 ? 28.527 -12.567 -7.825 1.00 85.44 81 LEU A C 1
ATOM 633 O O . LEU A 1 81 ? 29.315 -12.225 -8.707 1.00 85.44 81 LEU A O 1
ATOM 637 N N . SER A 1 82 ? 27.691 -13.600 -7.979 1.00 86.56 82 SER A N 1
ATOM 638 C CA . SER A 1 82 ? 27.668 -14.440 -9.184 1.00 86.56 82 SER A CA 1
ATOM 639 C C . SER A 1 82 ? 27.322 -13.642 -10.448 1.00 86.56 82 SER A C 1
ATOM 641 O O . SER A 1 82 ? 27.977 -13.808 -11.474 1.00 86.56 82 SER A O 1
ATOM 643 N N . ALA A 1 83 ? 26.331 -12.747 -10.380 1.00 83.50 83 ALA A N 1
ATOM 644 C CA . ALA A 1 83 ? 25.922 -11.897 -11.502 1.00 83.50 83 ALA A CA 1
ATOM 645 C C . ALA A 1 83 ? 26.969 -10.829 -11.873 1.00 83.50 83 ALA A C 1
ATOM 647 O O . ALA A 1 83 ? 27.049 -10.420 -13.030 1.00 83.50 83 ALA A O 1
ATOM 648 N N . LEU A 1 84 ? 27.775 -10.382 -10.907 1.00 82.00 84 LEU A N 1
ATOM 649 C CA . LEU A 1 84 ? 28.866 -9.428 -11.107 1.00 82.00 84 LEU A CA 1
ATOM 650 C C . LEU A 1 84 ? 30.190 -10.110 -11.501 1.00 82.00 84 LEU A C 1
ATOM 652 O O . LEU A 1 84 ? 31.124 -9.415 -11.904 1.00 82.00 84 LEU A O 1
ATOM 656 N N . GLY A 1 85 ? 30.272 -11.444 -11.430 1.00 77.88 85 GLY A N 1
ATOM 657 C CA . GLY A 1 85 ? 31.492 -12.219 -11.689 1.00 77.88 85 GLY A CA 1
ATOM 658 C C . GLY A 1 85 ? 32.539 -12.127 -10.571 1.00 77.88 85 GLY A C 1
ATOM 659 O O . GLY A 1 85 ? 33.696 -12.502 -10.772 1.00 77.88 85 GLY A O 1
ATOM 660 N N . GLU A 1 86 ? 32.152 -11.624 -9.399 1.00 76.38 86 GLU A N 1
ATOM 661 C CA . GLU A 1 86 ? 33.039 -11.364 -8.267 1.00 76.38 86 GLU A CA 1
ATOM 662 C C . GLU A 1 86 ? 33.013 -12.537 -7.281 1.00 76.38 86 GLU A C 1
ATOM 664 O O . GLU A 1 86 ? 31.960 -13.077 -6.951 1.00 76.38 86 GLU A O 1
ATOM 669 N N . LYS A 1 87 ? 34.191 -12.968 -6.814 1.00 66.25 87 LYS A N 1
ATOM 670 C CA . LYS A 1 87 ? 34.327 -14.162 -5.954 1.00 66.25 87 LYS A CA 1
ATOM 671 C C . LYS A 1 87 ? 34.221 -13.853 -4.460 1.00 66.25 87 LYS A C 1
ATOM 673 O O . LYS A 1 87 ? 33.946 -14.753 -3.674 1.00 66.25 87 LYS A O 1
ATOM 678 N N . SER A 1 88 ? 34.449 -12.603 -4.072 1.00 64.88 88 SER A N 1
ATOM 679 C CA . SER A 1 88 ? 34.291 -12.098 -2.710 1.00 64.88 88 SER A CA 1
ATOM 680 C C . SER A 1 88 ? 34.155 -10.577 -2.739 1.00 64.88 88 SER A C 1
ATOM 682 O O . SER A 1 88 ? 34.717 -9.917 -3.611 1.00 64.88 88 SER A O 1
ATOM 684 N N . PHE A 1 89 ? 33.419 -10.026 -1.774 1.00 67.31 89 PHE A N 1
ATOM 685 C CA . PHE A 1 89 ? 33.269 -8.584 -1.593 1.00 67.31 89 PHE A CA 1
ATOM 686 C C . PHE A 1 89 ? 34.185 -8.093 -0.468 1.00 67.31 89 PHE A C 1
ATOM 688 O O . PHE A 1 89 ? 34.227 -8.694 0.612 1.00 67.31 89 PHE A O 1
ATOM 695 N N . ALA A 1 90 ? 34.905 -6.996 -0.701 1.00 57.75 90 ALA A N 1
ATOM 696 C CA . ALA A 1 90 ? 35.869 -6.431 0.243 1.00 57.75 90 ALA A CA 1
ATOM 697 C C . ALA A 1 90 ? 35.169 -5.718 1.419 1.00 57.75 90 ALA A C 1
ATOM 699 O O . ALA A 1 90 ? 35.090 -4.495 1.469 1.00 57.75 90 ALA A O 1
ATOM 700 N N . GLY A 1 91 ? 34.657 -6.501 2.369 1.00 59.16 91 GLY A N 1
ATOM 701 C CA . GLY A 1 91 ? 33.973 -5.996 3.565 1.00 59.16 91 GLY A CA 1
ATOM 702 C C . GLY A 1 91 ? 33.225 -7.056 4.379 1.00 59.16 91 GLY A C 1
ATOM 703 O O . GLY A 1 91 ? 32.881 -6.803 5.529 1.00 59.16 91 GLY A O 1
ATOM 704 N N . ILE A 1 92 ? 33.002 -8.253 3.825 1.00 55.38 92 ILE A N 1
ATOM 705 C CA . ILE A 1 92 ? 32.282 -9.332 4.514 1.00 55.38 92 ILE A CA 1
ATOM 706 C C . ILE A 1 92 ? 33.289 -10.216 5.265 1.00 55.38 92 ILE A C 1
ATOM 708 O O . ILE A 1 92 ? 34.066 -10.921 4.616 1.00 55.38 92 ILE A O 1
ATOM 712 N N . PRO A 1 93 ? 33.287 -10.260 6.610 1.00 54.06 93 PRO A N 1
ATOM 713 C CA . PRO A 1 93 ? 34.020 -11.295 7.322 1.00 54.06 93 PRO A CA 1
ATOM 714 C C . PRO A 1 93 ? 33.339 -12.650 7.073 1.00 54.06 93 PRO A C 1
ATOM 716 O O . PRO A 1 93 ? 32.165 -12.818 7.400 1.00 54.06 93 PRO A O 1
ATOM 719 N N . GLU A 1 94 ? 34.078 -13.644 6.561 1.00 56.00 94 GLU A N 1
ATOM 720 C CA . GLU A 1 94 ? 33.575 -15.015 6.299 1.00 56.00 94 GLU A CA 1
ATOM 721 C C . GLU A 1 94 ? 32.897 -15.668 7.518 1.00 56.00 94 GLU A C 1
ATOM 723 O O . GLU A 1 94 ? 32.117 -16.613 7.395 1.00 56.00 94 GLU A O 1
ATOM 728 N N . LYS A 1 95 ? 33.200 -15.158 8.715 1.00 58.16 95 LYS A N 1
ATOM 729 C CA . LYS A 1 95 ? 32.539 -15.486 9.973 1.00 58.16 95 LYS A CA 1
ATOM 730 C C . LYS A 1 95 ? 32.045 -14.189 10.605 1.00 58.16 95 LYS A C 1
ATOM 732 O O . LYS A 1 95 ? 32.748 -13.580 11.409 1.00 58.16 95 LYS A O 1
ATOM 737 N N . THR A 1 96 ? 30.827 -13.777 10.256 1.00 58.16 96 THR A N 1
ATOM 738 C CA . THR A 1 96 ? 30.093 -12.715 10.958 1.00 58.16 96 THR A CA 1
ATOM 739 C C . THR A 1 96 ? 29.794 -13.172 12.391 1.00 58.16 96 THR A C 1
ATOM 741 O O . THR A 1 96 ? 28.748 -13.759 12.663 1.00 58.16 96 THR A O 1
ATOM 744 N N . SER A 1 97 ? 30.745 -12.969 13.303 1.00 59.00 97 SER A N 1
ATOM 745 C CA . SER A 1 97 ? 30.585 -13.252 14.730 1.00 59.00 97 SER A CA 1
ATOM 746 C C . SER A 1 97 ? 29.833 -12.099 15.390 1.00 59.00 97 SER A C 1
ATOM 748 O O . SER A 1 97 ? 30.261 -10.955 15.281 1.00 59.00 97 SER A O 1
ATOM 750 N N . GLY A 1 98 ? 28.720 -12.398 16.057 1.00 74.38 98 GLY A N 1
ATOM 751 C CA . GLY A 1 98 ? 27.822 -11.397 16.635 1.00 74.38 98 GLY A CA 1
ATOM 752 C C . GLY A 1 98 ? 26.374 -11.883 16.674 1.00 74.38 98 GLY A C 1
ATOM 753 O O . GLY A 1 98 ? 26.057 -12.977 16.186 1.00 74.38 98 GLY A O 1
ATOM 754 N N . THR A 1 99 ? 25.483 -11.078 17.249 1.00 86.69 99 THR A N 1
ATOM 755 C CA . THR A 1 99 ? 24.043 -11.371 17.287 1.00 86.69 99 THR A CA 1
ATOM 756 C C . THR A 1 99 ? 23.435 -11.362 15.881 1.00 86.69 99 THR A C 1
ATOM 758 O O . THR A 1 99 ? 23.954 -10.735 14.962 1.00 86.69 99 THR A O 1
ATOM 761 N N . ILE A 1 100 ? 22.292 -12.030 15.687 1.00 87.06 100 ILE A N 1
ATOM 762 C CA . ILE A 1 100 ? 21.631 -12.136 14.367 1.00 87.06 100 ILE A CA 1
ATOM 763 C C . ILE A 1 100 ? 21.362 -10.740 13.761 1.00 87.06 100 ILE A C 1
ATOM 765 O O . ILE A 1 100 ? 21.476 -10.557 12.551 1.00 87.06 100 ILE A O 1
ATOM 769 N N . LYS A 1 101 ? 21.075 -9.738 14.610 1.00 85.44 101 LYS A N 1
ATOM 770 C CA . LYS A 1 101 ? 20.890 -8.338 14.200 1.00 85.44 101 LYS A CA 1
ATOM 771 C C . LYS A 1 101 ? 22.187 -7.681 13.722 1.00 85.44 101 LYS A C 1
ATOM 773 O O . LYS A 1 101 ? 22.156 -6.993 12.710 1.00 85.44 101 LYS A O 1
ATOM 778 N N . GLU A 1 102 ? 23.310 -7.911 14.403 1.00 87.19 102 GLU A N 1
ATOM 779 C CA . GLU A 1 102 ? 24.631 -7.432 13.960 1.00 87.19 102 GLU A CA 1
ATOM 780 C C . GLU A 1 102 ? 25.042 -8.073 12.629 1.00 87.19 102 GLU A C 1
ATOM 782 O O . GLU A 1 102 ? 25.537 -7.380 11.746 1.00 87.19 102 GLU A O 1
ATOM 787 N N . GLN A 1 103 ? 24.782 -9.374 12.442 1.00 87.19 103 GLN A N 1
ATOM 788 C CA . GLN A 1 103 ? 25.082 -10.063 11.180 1.00 87.19 103 GLN A CA 1
ATOM 789 C C . GLN A 1 103 ? 24.266 -9.491 10.009 1.00 87.19 103 GLN A C 1
ATOM 791 O O . GLN A 1 103 ? 24.817 -9.269 8.934 1.00 87.19 103 GLN A O 1
ATOM 796 N N . LEU A 1 104 ? 22.975 -9.207 10.222 1.00 84.38 104 LEU A N 1
ATOM 797 C CA . LEU A 1 104 ? 22.121 -8.519 9.244 1.00 84.38 104 LEU A CA 1
ATOM 798 C C . LEU A 1 104 ? 22.623 -7.100 8.939 1.00 84.38 104 LEU A C 1
ATOM 800 O O . LEU A 1 104 ? 22.768 -6.744 7.771 1.00 84.38 104 LEU A O 1
ATOM 804 N N . ALA A 1 105 ? 22.939 -6.314 9.972 1.00 85.88 105 ALA A N 1
ATOM 805 C CA . ALA A 1 105 ? 23.435 -4.945 9.820 1.00 85.88 105 ALA A CA 1
ATOM 806 C C . ALA A 1 105 ? 24.787 -4.874 9.087 1.00 85.88 105 ALA A C 1
ATOM 808 O O . ALA A 1 105 ? 25.017 -3.934 8.334 1.00 85.88 105 ALA A O 1
ATOM 809 N N . ALA A 1 106 ? 25.658 -5.873 9.257 1.00 84.75 106 ALA A N 1
ATOM 810 C CA . ALA A 1 106 ? 26.926 -5.969 8.532 1.00 84.75 106 ALA A CA 1
ATOM 811 C C . ALA A 1 106 ? 26.753 -6.345 7.047 1.00 84.75 106 ALA A C 1
ATOM 813 O O . ALA A 1 106 ? 27.568 -5.950 6.216 1.00 84.75 106 ALA A O 1
ATOM 814 N N . ILE A 1 107 ? 25.705 -7.102 6.699 1.00 84.19 107 ILE A N 1
ATOM 815 C CA . ILE A 1 107 ? 25.427 -7.526 5.315 1.00 84.19 107 ILE A CA 1
ATOM 816 C C . ILE A 1 107 ? 24.690 -6.435 4.520 1.00 84.19 107 ILE A C 1
ATOM 818 O O . ILE A 1 107 ? 24.926 -6.304 3.320 1.00 84.19 107 ILE A O 1
ATOM 822 N N . ALA A 1 108 ? 23.842 -5.633 5.172 1.00 85.00 108 ALA A N 1
ATOM 823 C CA . ALA A 1 108 ? 23.049 -4.577 4.535 1.00 85.00 108 ALA A CA 1
ATOM 824 C C . ALA A 1 108 ? 23.851 -3.624 3.610 1.00 85.00 108 ALA A C 1
ATOM 826 O O . ALA A 1 108 ? 23.516 -3.569 2.426 1.00 85.00 108 ALA A O 1
ATOM 827 N N . PRO A 1 109 ? 24.939 -2.951 4.050 1.00 86.50 109 PRO A N 1
ATOM 828 C CA . PRO A 1 109 ? 25.680 -2.029 3.181 1.00 86.50 109 PRO A CA 1
ATOM 829 C C . PRO A 1 109 ? 26.396 -2.742 2.024 1.00 86.50 109 PRO A C 1
ATOM 831 O O . PRO A 1 109 ? 26.544 -2.176 0.944 1.00 86.50 109 PRO A O 1
ATOM 834 N N . ALA A 1 110 ? 26.811 -4.002 2.213 1.00 84.06 110 ALA A N 1
ATOM 835 C CA . ALA A 1 110 ? 27.411 -4.797 1.144 1.00 84.06 110 ALA A CA 1
ATOM 836 C C . ALA A 1 110 ? 26.382 -5.149 0.057 1.00 84.06 110 ALA A C 1
ATOM 838 O O . ALA A 1 110 ? 26.700 -5.096 -1.128 1.00 84.06 110 ALA A O 1
ATOM 839 N N . LEU A 1 111 ? 25.140 -5.465 0.443 1.00 83.50 111 LEU A N 1
ATOM 840 C CA . LEU A 1 111 ? 24.044 -5.647 -0.510 1.00 83.50 111 LEU A CA 1
ATOM 841 C C . LEU A 1 111 ? 23.741 -4.349 -1.264 1.00 83.50 111 LEU A C 1
ATOM 843 O O . LEU A 1 111 ? 23.698 -4.379 -2.490 1.00 83.50 111 LEU A O 1
ATOM 847 N N . GLU A 1 112 ? 23.560 -3.229 -0.560 1.00 88.00 112 GLU A N 1
ATOM 848 C CA . GLU A 1 112 ? 23.269 -1.921 -1.170 1.00 88.00 112 GLU A CA 1
ATOM 849 C C . GLU A 1 112 ? 24.329 -1.534 -2.213 1.00 88.00 112 GLU A C 1
ATOM 851 O O . GLU A 1 112 ? 23.987 -1.245 -3.362 1.00 88.00 112 GLU A O 1
ATOM 856 N N . GLN A 1 113 ? 25.615 -1.646 -1.867 1.00 85.81 113 GLN A N 1
ATOM 857 C CA . GLN A 1 113 ? 26.711 -1.324 -2.781 1.00 85.81 113 GLN A CA 1
ATOM 858 C C . GLN A 1 113 ? 26.787 -2.279 -3.990 1.00 85.81 113 GLN A C 1
ATOM 860 O O . GLN A 1 113 ? 27.056 -1.831 -5.105 1.00 85.81 113 GLN A O 1
ATOM 865 N N . LEU A 1 114 ? 26.514 -3.580 -3.818 1.00 85.94 114 LEU A N 1
ATOM 866 C CA . LEU A 1 114 ? 26.448 -4.540 -4.934 1.00 85.94 114 LEU A CA 1
ATOM 867 C C . LEU A 1 114 ? 25.238 -4.281 -5.853 1.00 85.94 114 LEU A C 1
ATOM 869 O O . LEU A 1 114 ? 25.339 -4.451 -7.072 1.00 85.94 114 LEU A O 1
ATOM 873 N N . TRP A 1 115 ? 24.099 -3.851 -5.300 1.00 85.00 115 TRP A N 1
ATOM 874 C CA . TRP A 1 115 ? 22.930 -3.426 -6.079 1.00 85.00 115 TRP A CA 1
ATOM 875 C C . TRP A 1 115 ? 23.229 -2.171 -6.906 1.00 85.00 115 TRP A C 1
ATOM 877 O O . TRP A 1 115 ? 22.914 -2.149 -8.097 1.00 85.00 115 TRP A O 1
ATOM 887 N N . GLU A 1 116 ? 23.877 -1.167 -6.315 1.00 88.19 116 GLU A N 1
ATOM 888 C CA . GLU A 1 116 ? 24.264 0.069 -7.003 1.00 88.19 116 GLU A CA 1
ATOM 889 C C . GLU A 1 116 ? 25.317 -0.192 -8.093 1.00 88.19 116 GLU A C 1
ATOM 891 O O . GLU A 1 116 ? 25.138 0.219 -9.239 1.00 88.19 116 GLU A O 1
ATOM 896 N N . GLN A 1 117 ? 26.353 -0.987 -7.802 1.00 86.00 117 GLN A N 1
ATOM 897 C CA . GLN A 1 117 ? 27.362 -1.389 -8.789 1.00 86.00 117 GLN A CA 1
ATOM 898 C C . GLN A 1 117 ? 26.738 -2.153 -9.972 1.00 86.00 117 GLN A C 1
ATOM 900 O O . GLN A 1 117 ? 27.128 -1.957 -11.126 1.00 86.00 117 GLN A O 1
ATOM 905 N N . LYS A 1 118 ? 25.745 -3.013 -9.712 1.00 85.31 118 LYS A N 1
ATOM 906 C CA . LYS A 1 118 ? 24.981 -3.704 -10.759 1.00 85.31 118 LYS A CA 1
ATOM 907 C C . LYS A 1 118 ? 24.130 -2.729 -11.579 1.00 85.31 118 LYS A C 1
ATOM 909 O O . LYS A 1 118 ? 24.086 -2.867 -12.801 1.00 85.31 118 LYS A O 1
ATOM 914 N N . ALA A 1 119 ? 23.473 -1.765 -10.935 1.00 85.38 119 ALA A N 1
ATOM 915 C CA . ALA A 1 119 ? 22.671 -0.748 -11.609 1.00 85.38 119 ALA A CA 1
ATOM 916 C C . ALA A 1 119 ? 23.534 0.136 -12.524 1.00 85.38 119 ALA A C 1
ATOM 918 O O . ALA A 1 119 ? 23.197 0.297 -13.697 1.00 85.38 119 ALA A O 1
ATOM 919 N N . GLU A 1 120 ? 24.686 0.614 -12.045 1.00 87.00 120 GLU A N 1
ATOM 920 C CA . GLU A 1 120 ? 25.616 1.409 -12.855 1.00 87.00 120 GLU A CA 1
ATOM 921 C C . GLU A 1 120 ? 26.216 0.598 -14.015 1.00 87.00 120 GLU A C 1
ATOM 923 O O . GLU A 1 120 ? 26.260 1.113 -15.128 1.00 87.00 120 GLU A O 1
ATOM 928 N N . ARG A 1 121 ? 26.560 -0.693 -13.849 1.00 83.19 121 ARG A N 1
ATOM 929 C CA . ARG A 1 121 ? 26.973 -1.535 -14.999 1.00 83.19 121 ARG A CA 1
ATOM 930 C C . ARG A 1 121 ? 25.867 -1.691 -16.049 1.00 83.19 121 ARG A C 1
ATOM 932 O O . ARG A 1 121 ? 26.159 -1.696 -17.242 1.00 83.19 121 ARG A O 1
ATOM 939 N N . VAL A 1 122 ? 24.606 -1.844 -15.633 1.00 81.50 122 VAL A N 1
ATOM 940 C CA . VAL A 1 122 ? 23.460 -1.941 -16.560 1.00 81.50 122 VAL A CA 1
ATOM 941 C C . VAL A 1 122 ? 23.239 -0.617 -17.294 1.00 81.50 122 VAL A C 1
ATOM 943 O O . VAL A 1 122 ? 23.024 -0.614 -18.506 1.00 81.50 122 VAL A O 1
ATOM 946 N N . LYS A 1 123 ? 23.346 0.503 -16.577 1.00 83.69 123 LYS A N 1
ATOM 947 C CA . LYS A 1 123 ? 23.248 1.859 -17.118 1.00 83.69 123 LYS A CA 1
ATOM 948 C C . LYS A 1 123 ? 24.382 2.162 -18.098 1.00 83.69 123 LYS A C 1
ATOM 950 O O . LYS A 1 123 ? 24.096 2.505 -19.236 1.00 83.69 123 LYS A O 1
ATOM 955 N N . GLU A 1 124 ? 25.639 1.895 -17.744 1.00 82.94 124 GLU A N 1
ATOM 956 C CA . GLU A 1 124 ? 26.787 2.017 -18.654 1.00 82.94 124 GLU A CA 1
ATOM 957 C C . GLU A 1 124 ? 26.604 1.148 -19.912 1.00 82.94 124 GLU A C 1
ATOM 959 O O . GLU A 1 124 ? 26.876 1.591 -21.029 1.00 82.94 124 GLU A O 1
ATOM 964 N N . PHE A 1 125 ? 26.088 -0.079 -19.778 1.00 75.31 125 PHE A N 1
ATOM 965 C CA . PHE A 1 125 ? 25.823 -0.963 -20.920 1.00 75.31 125 PHE A CA 1
ATOM 966 C C . PHE A 1 125 ? 24.684 -0.463 -21.835 1.00 75.31 125 PHE A C 1
ATOM 968 O O . PHE A 1 125 ? 24.708 -0.711 -23.045 1.00 75.31 125 PHE A O 1
ATOM 975 N N . SER A 1 126 ? 23.712 0.262 -21.274 1.00 75.00 126 SER A N 1
ATOM 976 C CA . SER A 1 126 ? 22.658 0.964 -22.016 1.00 75.00 126 SER A CA 1
ATOM 977 C C . SER A 1 126 ? 23.203 2.216 -22.716 1.00 75.00 126 SER A C 1
ATOM 979 O O . SER A 1 126 ? 23.094 2.336 -23.939 1.00 75.00 126 SER A O 1
ATOM 981 N N . ASP A 1 127 ? 23.848 3.106 -21.960 1.00 78.75 127 ASP A N 1
ATOM 982 C CA . ASP A 1 127 ? 24.314 4.430 -22.392 1.00 78.75 127 ASP A CA 1
ATOM 983 C C . ASP A 1 127 ? 25.462 4.344 -23.407 1.00 78.75 127 ASP A C 1
ATOM 985 O O . ASP A 1 127 ? 25.544 5.144 -24.338 1.00 78.75 127 ASP A O 1
ATOM 989 N N . SER A 1 128 ? 26.310 3.315 -23.310 1.00 79.94 128 SER A N 1
ATOM 990 C CA . SER A 1 128 ? 27.343 3.010 -24.315 1.00 79.94 128 SER A CA 1
ATOM 991 C C . SER A 1 128 ? 26.784 2.521 -25.662 1.00 79.94 128 SER A C 1
ATOM 993 O O . SER A 1 128 ? 27.556 2.186 -26.563 1.00 79.94 128 SER A O 1
ATOM 995 N N . GLY A 1 129 ? 25.458 2.407 -25.811 1.00 78.38 129 GLY A N 1
ATOM 996 C CA . GLY A 1 129 ? 24.793 1.935 -27.029 1.00 78.38 129 GLY A CA 1
ATOM 997 C C . GLY A 1 129 ? 25.048 0.459 -27.353 1.00 78.38 129 GLY A C 1
ATOM 998 O O . GLY A 1 129 ? 24.564 -0.041 -28.370 1.00 78.38 129 GLY A O 1
ATOM 999 N N . ARG A 1 130 ? 25.783 -0.268 -26.498 1.00 79.25 130 ARG A N 1
ATOM 1000 C CA . ARG A 1 130 ? 26.179 -1.666 -26.722 1.00 79.25 130 ARG A CA 1
ATOM 1001 C C . ARG A 1 130 ? 24.967 -2.579 -26.846 1.00 79.25 130 ARG A C 1
ATOM 1003 O O . ARG A 1 130 ? 24.960 -3.431 -27.727 1.00 79.25 130 ARG A O 1
ATOM 1010 N N . LEU A 1 131 ? 23.935 -2.361 -26.029 1.00 77.94 131 LEU A N 1
ATOM 1011 C CA . LEU A 1 131 ? 22.673 -3.095 -26.132 1.00 77.94 131 LEU A CA 1
ATOM 1012 C C . LEU A 1 131 ? 21.981 -2.866 -27.486 1.00 77.94 131 LEU A C 1
ATOM 1014 O O . LEU A 1 131 ? 21.656 -3.833 -28.167 1.00 77.94 131 LEU A O 1
ATOM 1018 N N . HIS A 1 132 ? 21.827 -1.608 -27.915 1.00 78.12 132 HIS A N 1
ATOM 1019 C CA . HIS A 1 132 ? 21.233 -1.270 -29.215 1.00 78.12 132 HIS A CA 1
ATOM 1020 C C . HIS A 1 132 ? 22.002 -1.911 -30.377 1.00 78.12 132 HIS A C 1
ATOM 1022 O O . HIS A 1 132 ? 21.392 -2.504 -31.260 1.00 78.12 132 HIS A O 1
ATOM 1028 N N . LYS A 1 133 ? 23.338 -1.879 -30.329 1.00 84.19 133 LYS A N 1
ATOM 1029 C CA . LYS A 1 133 ? 24.203 -2.508 -31.334 1.00 84.19 133 LYS A CA 1
ATOM 1030 C C . LYS A 1 133 ? 24.103 -4.040 -31.345 1.00 84.19 133 LYS A C 1
ATOM 1032 O O . LYS A 1 133 ? 24.203 -4.652 -32.403 1.00 84.19 133 LYS A O 1
ATOM 1037 N N . VAL A 1 134 ? 23.893 -4.674 -30.189 1.00 85.00 134 VAL A N 1
ATOM 1038 C CA . VAL A 1 134 ? 23.615 -6.119 -30.114 1.00 85.00 134 VAL A CA 1
ATOM 1039 C C . VAL A 1 134 ? 22.249 -6.442 -30.725 1.00 85.00 134 VAL A C 1
ATOM 1041 O O . VAL A 1 134 ? 22.177 -7.366 -31.527 1.00 85.00 134 VAL A O 1
ATOM 1044 N N . LEU A 1 135 ? 21.196 -5.669 -30.428 1.00 82.06 135 LEU A N 1
ATOM 1045 C CA . LEU A 1 135 ? 19.881 -5.852 -31.063 1.00 82.06 135 LEU A CA 1
ATOM 1046 C C . LEU A 1 135 ? 19.943 -5.638 -32.585 1.00 82.06 135 LEU A C 1
ATOM 1048 O O . LEU A 1 135 ? 19.365 -6.426 -33.328 1.00 82.06 135 LEU A O 1
ATOM 1052 N N . GLU A 1 136 ? 20.681 -4.629 -33.055 1.00 84.62 136 GLU A N 1
ATOM 1053 C CA . GLU A 1 136 ? 20.924 -4.381 -34.482 1.00 84.62 136 GLU A CA 1
ATOM 1054 C C . GLU A 1 136 ? 21.592 -5.594 -35.151 1.00 84.62 136 GLU A C 1
ATOM 1056 O O . GLU A 1 136 ? 21.125 -6.068 -36.185 1.00 84.62 136 GLU A O 1
ATOM 1061 N N . PHE A 1 137 ? 22.640 -6.162 -34.541 1.00 86.56 137 PHE A N 1
ATOM 1062 C CA . PHE A 1 137 ? 23.265 -7.381 -35.060 1.00 86.56 137 PHE A CA 1
ATOM 1063 C C . PHE A 1 137 ? 22.331 -8.598 -35.026 1.00 86.56 137 PHE A C 1
ATOM 1065 O O . PHE A 1 137 ? 22.328 -9.358 -35.989 1.00 86.56 137 PHE A O 1
ATOM 1072 N N . VAL A 1 138 ? 21.516 -8.779 -33.981 1.00 87.56 138 VAL A N 1
ATOM 1073 C CA . VAL A 1 138 ? 20.528 -9.874 -33.919 1.00 87.56 138 VAL A CA 1
ATOM 1074 C C . VAL A 1 138 ? 19.464 -9.722 -35.015 1.00 87.56 138 VAL A C 1
ATOM 1076 O O . VAL A 1 138 ? 19.135 -10.711 -35.666 1.00 87.56 138 VAL A O 1
ATOM 1079 N N . SER A 1 139 ? 18.994 -8.499 -35.293 1.00 85.62 139 SER A N 1
ATOM 1080 C CA . SER A 1 139 ? 18.079 -8.215 -36.411 1.00 85.62 139 SER A CA 1
ATOM 1081 C C . SER A 1 139 ? 18.732 -8.497 -37.767 1.00 85.62 139 SER A C 1
ATOM 1083 O O . SER A 1 139 ? 18.155 -9.187 -38.601 1.00 85.62 139 SER A O 1
ATOM 1085 N N . ASN A 1 140 ? 19.973 -8.050 -37.973 1.00 88.25 140 ASN A N 1
ATOM 1086 C CA . ASN A 1 140 ? 20.709 -8.320 -39.210 1.00 88.25 140 ASN A CA 1
ATOM 1087 C C . ASN A 1 140 ? 20.942 -9.829 -39.424 1.00 88.25 140 ASN A C 1
ATOM 1089 O O . ASN A 1 140 ? 20.859 -10.307 -40.553 1.00 88.25 140 ASN A O 1
ATOM 1093 N N . VAL A 1 141 ? 21.204 -10.596 -38.357 1.00 89.62 141 VAL A N 1
ATOM 1094 C CA . VAL A 1 141 ? 21.304 -12.066 -38.425 1.00 89.62 141 VAL A CA 1
ATOM 1095 C C . VAL A 1 141 ? 19.952 -12.695 -38.765 1.00 89.62 141 VAL A C 1
ATOM 1097 O O . VAL A 1 141 ? 19.914 -13.580 -39.613 1.00 89.62 141 VAL A O 1
ATOM 1100 N N . HIS A 1 142 ? 18.848 -12.223 -38.178 1.00 86.50 142 HIS A N 1
ATOM 1101 C CA . HIS A 1 142 ? 17.497 -12.674 -38.525 1.00 86.50 142 HIS A CA 1
ATOM 1102 C C . HIS A 1 142 ? 17.201 -12.505 -40.023 1.00 86.50 142 HIS A C 1
ATOM 1104 O O . HIS A 1 142 ? 16.801 -13.462 -40.692 1.00 86.50 142 HIS A O 1
ATOM 1110 N N . ASP A 1 143 ? 17.478 -11.323 -40.571 1.00 87.31 143 ASP A N 1
ATOM 1111 C CA . ASP A 1 143 ? 17.202 -11.012 -41.975 1.00 87.31 143 ASP A CA 1
ATOM 1112 C C . ASP A 1 143 ? 18.122 -11.793 -42.932 1.00 87.31 143 ASP A C 1
ATOM 1114 O O . ASP A 1 143 ? 17.675 -12.289 -43.970 1.00 87.31 143 ASP A O 1
ATOM 1118 N N . LEU A 1 144 ? 19.392 -11.997 -42.559 1.00 89.75 144 LEU A N 1
ATOM 1119 C CA . LEU A 1 144 ? 20.318 -12.865 -43.296 1.00 89.75 144 LEU A CA 1
ATOM 1120 C C . LEU A 1 144 ? 19.873 -14.334 -43.274 1.00 89.75 144 LEU A C 1
ATOM 1122 O O . LEU A 1 144 ? 19.886 -14.982 -44.321 1.00 89.75 144 LEU A O 1
ATOM 1126 N N . CYS A 1 145 ? 19.439 -14.860 -42.125 1.00 90.56 145 CYS A N 1
ATOM 1127 C CA . CYS A 1 145 ? 18.894 -16.215 -42.016 1.00 90.56 145 CYS A CA 1
ATOM 1128 C C . CYS A 1 145 ? 17.656 -16.394 -42.909 1.00 90.56 145 CYS A C 1
ATOM 1130 O O . CYS A 1 145 ? 17.565 -17.395 -43.620 1.00 90.56 145 CYS A O 1
ATOM 1132 N N . ALA A 1 146 ? 16.757 -15.404 -42.948 1.00 89.44 146 ALA A N 1
ATOM 1133 C CA . ALA A 1 146 ? 15.570 -15.423 -43.801 1.00 89.44 146 ALA A CA 1
ATOM 1134 C C . ALA A 1 146 ? 15.908 -15.453 -45.306 1.00 89.44 146 ALA A C 1
ATOM 1136 O O . ALA A 1 146 ? 15.279 -16.195 -46.059 1.00 89.44 146 ALA A O 1
ATOM 1137 N N . VAL A 1 147 ? 16.923 -14.699 -45.750 1.00 93.88 147 VAL A N 1
ATOM 1138 C CA . VAL A 1 147 ? 17.383 -14.697 -47.155 1.00 93.88 147 VAL A CA 1
ATOM 1139 C C . VAL A 1 147 ? 18.129 -15.984 -47.524 1.00 93.88 147 VAL A C 1
ATOM 1141 O O . VAL A 1 147 ? 17.983 -16.481 -48.641 1.00 93.88 147 VAL A O 1
ATOM 1144 N N . LEU A 1 148 ? 18.927 -16.533 -46.604 1.00 91.50 148 LEU A N 1
ATOM 1145 C CA . LEU A 1 148 ? 19.743 -17.732 -46.832 1.00 91.50 148 LEU A CA 1
ATOM 1146 C C . LEU A 1 148 ? 18.986 -19.052 -46.589 1.00 91.50 148 LEU A C 1
ATOM 1148 O O . LEU A 1 148 ? 19.527 -20.119 -46.876 1.00 91.50 148 LEU A O 1
ATOM 1152 N N . GLY A 1 149 ? 17.757 -19.001 -46.064 1.00 89.31 149 GLY A N 1
ATOM 1153 C CA . GLY A 1 149 ? 16.974 -20.187 -45.703 1.00 89.31 149 GLY A CA 1
ATOM 1154 C C . GLY A 1 149 ? 17.543 -20.960 -44.507 1.00 89.31 149 GLY A C 1
ATOM 1155 O O . GLY A 1 149 ? 17.373 -22.175 -44.424 1.00 89.31 149 GLY A O 1
ATOM 1156 N N . MET A 1 150 ? 18.251 -20.273 -43.606 1.00 91.44 150 MET A N 1
ATOM 1157 C CA . MET A 1 150 ? 18.863 -20.850 -42.405 1.00 91.44 150 MET A CA 1
ATOM 1158 C C . MET A 1 150 ? 17.957 -20.688 -41.180 1.00 91.44 150 MET A C 1
ATOM 1160 O O . MET A 1 150 ? 17.202 -19.722 -41.085 1.00 91.44 150 MET A O 1
ATOM 1164 N N . ASP A 1 151 ? 18.069 -21.594 -40.206 1.00 87.56 151 ASP A N 1
ATOM 1165 C CA . ASP A 1 151 ? 17.343 -21.450 -38.943 1.00 87.56 151 ASP A CA 1
ATOM 1166 C C . ASP A 1 151 ? 17.981 -20.370 -38.053 1.00 87.56 151 ASP A C 1
ATOM 1168 O O . ASP A 1 151 ? 19.137 -20.475 -37.628 1.00 87.56 151 ASP A O 1
ATOM 1172 N N . PHE A 1 152 ? 17.207 -19.323 -37.771 1.00 86.94 152 PHE A N 1
ATOM 1173 C CA . PHE A 1 152 ? 17.629 -18.194 -36.944 1.00 86.94 152 PHE A CA 1
ATOM 1174 C C . PHE A 1 152 ? 17.960 -18.615 -35.507 1.00 86.94 152 PHE A C 1
ATOM 1176 O O . PHE A 1 152 ? 18.966 -18.170 -34.953 1.00 86.94 152 PHE A O 1
ATOM 1183 N N . PHE A 1 153 ? 17.146 -19.490 -34.908 1.00 85.88 153 PHE A N 1
ATOM 1184 C CA . PHE A 1 153 ? 17.304 -19.870 -33.506 1.00 85.88 153 PHE A CA 1
ATOM 1185 C C . PHE A 1 153 ? 18.576 -20.687 -33.282 1.00 85.88 153 PHE A C 1
ATOM 1187 O O . PHE A 1 153 ? 19.327 -20.370 -32.362 1.00 85.88 153 PHE A O 1
ATOM 1194 N N . SER A 1 154 ? 18.877 -21.660 -34.146 1.00 86.44 154 SER A N 1
ATOM 1195 C CA . SER A 1 154 ? 20.153 -22.383 -34.154 1.00 86.44 154 SER A CA 1
ATOM 1196 C C . SER A 1 154 ? 21.320 -21.410 -34.317 1.00 86.44 154 SER A C 1
ATOM 1198 O O . SER A 1 154 ? 22.212 -21.384 -33.475 1.00 86.44 154 SER A O 1
ATOM 1200 N N . THR A 1 155 ? 21.261 -20.533 -35.327 1.00 87.19 155 THR A N 1
ATOM 1201 C CA . THR A 1 155 ? 22.342 -19.581 -35.641 1.00 87.19 155 THR A CA 1
ATOM 1202 C C . THR A 1 155 ? 22.647 -18.632 -34.472 1.00 87.19 155 THR A C 1
ATOM 1204 O O . THR A 1 155 ? 23.810 -18.372 -34.174 1.00 87.19 155 THR A O 1
ATOM 1207 N N . ILE A 1 156 ? 21.626 -18.133 -33.766 1.00 87.88 156 ILE A N 1
ATOM 1208 C CA . ILE A 1 156 ? 21.807 -17.289 -32.573 1.00 87.88 156 ILE A CA 1
ATOM 1209 C C . ILE A 1 156 ? 22.258 -18.100 -31.349 1.00 87.88 156 ILE A C 1
ATOM 1211 O O . ILE A 1 156 ? 23.085 -17.616 -30.573 1.00 87.88 156 ILE A O 1
ATOM 1215 N N . THR A 1 157 ? 21.762 -19.329 -31.180 1.00 85.31 157 THR A N 1
ATOM 1216 C CA . THR A 1 157 ? 22.171 -20.225 -30.083 1.00 85.31 157 THR A CA 1
ATOM 1217 C C . THR A 1 157 ? 23.658 -20.569 -30.174 1.00 85.31 157 THR A C 1
ATOM 1219 O O . THR A 1 157 ? 24.344 -20.540 -29.152 1.00 85.31 157 THR A O 1
ATOM 1222 N N . ASP A 1 158 ? 24.158 -20.811 -31.390 1.00 87.19 158 ASP A N 1
ATOM 1223 C CA . ASP A 1 158 ? 25.570 -21.088 -31.680 1.00 87.19 158 ASP A CA 1
ATOM 1224 C C . ASP A 1 158 ? 26.488 -19.889 -31.366 1.00 87.19 158 ASP A C 1
ATOM 1226 O O . ASP A 1 158 ? 27.660 -20.078 -31.039 1.00 87.19 158 ASP A O 1
ATOM 1230 N N . VAL A 1 159 ? 25.967 -18.653 -31.418 1.00 86.56 159 VAL A N 1
ATOM 1231 C CA . VAL A 1 159 ? 26.691 -17.443 -30.982 1.00 86.56 159 VAL A CA 1
ATOM 1232 C C . VAL A 1 159 ? 26.664 -17.317 -29.458 1.00 86.56 159 VAL A C 1
ATOM 1234 O O . VAL A 1 159 ? 27.723 -17.249 -28.833 1.00 86.56 159 VAL A O 1
ATOM 1237 N N . HIS A 1 160 ? 25.472 -17.262 -28.852 1.00 82.38 160 HIS A N 1
ATOM 1238 C CA . HIS A 1 160 ? 25.285 -17.406 -27.405 1.00 82.38 160 HIS A CA 1
ATOM 1239 C C . HIS A 1 160 ? 23.796 -17.611 -27.052 1.00 82.38 160 HIS A C 1
ATOM 1241 O O . HIS A 1 160 ? 22.969 -16.772 -27.421 1.00 82.38 160 HIS A O 1
ATOM 1247 N N . PRO A 1 161 ? 23.419 -18.616 -26.236 1.00 79.62 161 PRO A N 1
ATOM 1248 C CA . PRO A 1 161 ? 22.013 -18.902 -25.923 1.00 79.62 161 PRO A CA 1
ATOM 1249 C C . PRO A 1 161 ? 21.267 -17.759 -25.209 1.00 79.62 161 PRO A C 1
ATOM 1251 O O . PRO A 1 161 ? 20.046 -17.678 -25.302 1.00 79.62 161 PRO A O 1
ATOM 1254 N N . SER A 1 162 ? 21.962 -16.831 -24.535 1.00 75.00 162 SER A N 1
ATOM 1255 C CA . SER A 1 162 ? 21.304 -15.672 -23.902 1.00 75.00 162 SER A CA 1
ATOM 1256 C C . SER A 1 162 ? 20.816 -14.602 -24.888 1.00 75.00 162 SER A C 1
ATOM 1258 O O . SER A 1 162 ? 20.132 -13.673 -24.472 1.00 75.00 162 SER A O 1
ATOM 1260 N N . LEU A 1 163 ? 21.188 -14.676 -26.171 1.00 75.50 163 LEU A N 1
ATOM 1261 C CA . LEU A 1 163 ? 20.746 -13.713 -27.186 1.00 75.50 163 LEU A CA 1
ATOM 1262 C C . LEU A 1 163 ? 19.308 -13.980 -27.653 1.00 75.50 163 LEU A C 1
ATOM 1264 O O . LEU A 1 163 ? 18.647 -13.054 -28.118 1.00 75.50 163 LEU A O 1
ATOM 1268 N N . ILE A 1 164 ? 18.797 -15.202 -27.465 1.00 68.38 164 ILE A N 1
ATOM 1269 C CA . ILE A 1 164 ? 17.422 -15.598 -27.811 1.00 68.38 164 ILE A CA 1
ATOM 1270 C C . ILE A 1 164 ? 16.405 -14.699 -27.083 1.00 68.38 164 ILE A C 1
ATOM 1272 O O . ILE A 1 164 ? 15.497 -14.147 -27.707 1.00 68.38 164 ILE A O 1
ATOM 1276 N N . ASP A 1 165 ? 16.628 -14.472 -25.784 1.00 66.19 165 ASP A N 1
ATOM 1277 C CA . ASP A 1 165 ? 15.777 -13.658 -24.905 1.00 66.19 165 ASP A CA 1
ATOM 1278 C C . ASP A 1 165 ? 15.700 -12.184 -25.353 1.00 66.19 165 ASP A C 1
ATOM 1280 O O . ASP A 1 165 ? 14.717 -11.509 -25.084 1.00 66.19 165 ASP A O 1
ATOM 1284 N N . SER A 1 166 ? 16.681 -11.669 -26.108 1.00 61.53 166 SER A N 1
ATOM 1285 C CA . SER A 1 166 ? 16.696 -10.252 -26.520 1.00 61.53 166 SER A CA 1
ATOM 1286 C C . SER A 1 166 ? 15.570 -9.868 -27.496 1.00 61.53 166 SER A C 1
ATOM 1288 O O . SER A 1 166 ? 15.074 -8.741 -27.449 1.00 61.53 166 SER A O 1
ATOM 1290 N N . THR A 1 167 ? 15.122 -10.806 -28.337 1.00 59.81 167 THR A N 1
ATOM 1291 C CA . THR A 1 167 ? 14.003 -10.592 -29.279 1.00 59.81 167 THR A CA 1
ATOM 1292 C C . THR A 1 167 ? 12.646 -10.602 -28.566 1.00 59.81 167 THR A C 1
ATOM 1294 O O . THR A 1 167 ? 11.791 -9.740 -28.797 1.00 59.81 167 THR A O 1
ATOM 1297 N N . ASP A 1 168 ? 12.486 -11.537 -27.630 1.00 61.41 168 ASP A N 1
ATOM 1298 C CA . ASP A 1 168 ? 11.327 -11.671 -26.752 1.00 61.41 168 ASP A CA 1
ATOM 1299 C C . ASP A 1 168 ? 11.226 -10.474 -25.788 1.00 61.41 168 ASP A C 1
ATOM 1301 O O . ASP A 1 168 ? 10.167 -9.864 -25.666 1.00 61.41 168 ASP A O 1
ATOM 1305 N N . VAL A 1 169 ? 12.343 -10.028 -25.200 1.00 63.91 169 VAL A N 1
ATOM 1306 C CA . VAL A 1 169 ? 12.425 -8.820 -24.360 1.00 63.91 169 VAL A CA 1
ATOM 1307 C C . VAL A 1 169 ? 11.974 -7.565 -25.107 1.00 63.91 169 VAL A C 1
ATOM 1309 O O . VAL A 1 169 ? 11.225 -6.775 -24.534 1.00 63.91 169 VAL A O 1
ATOM 1312 N N . GLN A 1 170 ? 12.367 -7.366 -26.369 1.00 59.62 170 GLN A N 1
ATOM 1313 C CA . GLN A 1 170 ? 11.945 -6.176 -27.119 1.00 59.62 170 GLN A CA 1
ATOM 1314 C C . GLN A 1 170 ? 10.442 -6.210 -27.452 1.00 59.62 170 GLN A C 1
ATOM 1316 O O . GLN A 1 170 ? 9.766 -5.187 -27.330 1.00 59.62 170 GLN A O 1
ATOM 1321 N N . SER A 1 171 ? 9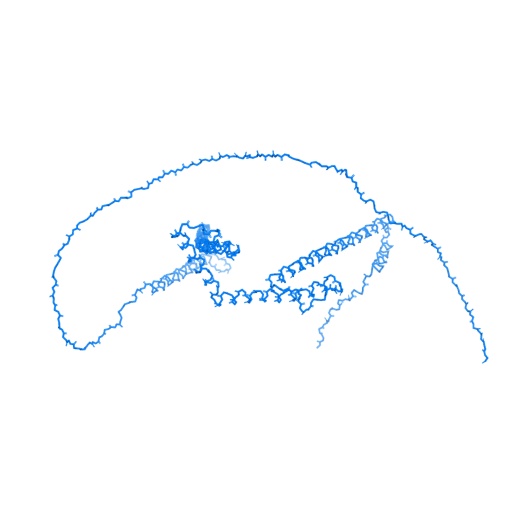.897 -7.387 -27.778 1.00 65.12 171 SER A N 1
ATOM 1322 C CA . SER A 1 171 ? 8.455 -7.573 -28.012 1.00 65.12 171 SER A CA 1
ATOM 1323 C C . SER A 1 171 ? 7.638 -7.396 -26.723 1.00 65.12 171 SER A C 1
ATOM 1325 O O . SER A 1 171 ? 6.656 -6.657 -26.702 1.00 65.12 171 SER A O 1
ATOM 1327 N N . LYS A 1 172 ? 8.085 -7.995 -25.611 1.00 71.25 172 LYS A N 1
ATOM 1328 C CA . LYS A 1 172 ? 7.510 -7.811 -24.268 1.00 71.25 172 LYS A CA 1
ATOM 1329 C C . LYS A 1 172 ? 7.554 -6.352 -23.816 1.00 71.25 172 LYS A C 1
ATOM 1331 O O . LYS A 1 172 ? 6.601 -5.883 -23.203 1.00 71.25 172 LYS A O 1
ATOM 1336 N N . ARG A 1 173 ? 8.637 -5.629 -24.122 1.00 70.56 173 ARG A N 1
ATOM 1337 C CA . ARG A 1 173 ? 8.793 -4.206 -23.789 1.00 70.56 173 ARG A CA 1
ATOM 1338 C C . ARG A 1 173 ? 7.802 -3.326 -24.546 1.00 70.56 173 ARG A C 1
ATOM 1340 O O . ARG A 1 173 ? 7.246 -2.427 -23.929 1.00 70.56 173 ARG A O 1
ATOM 1347 N N . ALA A 1 174 ? 7.565 -3.591 -25.832 1.00 68.88 174 ALA A N 1
ATOM 1348 C CA . ALA A 1 174 ? 6.542 -2.883 -26.604 1.00 68.88 174 ALA A CA 1
ATOM 1349 C C . ALA A 1 174 ? 5.144 -3.105 -25.998 1.00 68.88 174 ALA A C 1
ATOM 1351 O O . ALA A 1 174 ? 4.498 -2.147 -25.588 1.00 68.88 174 ALA A O 1
ATOM 1352 N N . LEU A 1 175 ? 4.753 -4.368 -25.788 1.00 81.31 175 LEU A N 1
ATOM 1353 C CA . LEU A 1 175 ? 3.462 -4.723 -25.178 1.00 81.31 175 LEU A CA 1
ATOM 1354 C C . LEU A 1 175 ? 3.265 -4.130 -23.770 1.00 81.31 175 LEU A C 1
ATOM 1356 O O . LEU A 1 175 ? 2.143 -3.810 -23.385 1.00 81.31 175 LEU A O 1
ATOM 1360 N N . ALA A 1 176 ? 4.340 -3.989 -22.989 1.00 77.75 176 ALA A N 1
ATOM 1361 C CA . ALA A 1 176 ? 4.284 -3.364 -21.671 1.00 77.75 176 ALA A CA 1
ATOM 1362 C C . ALA A 1 176 ? 4.035 -1.848 -21.743 1.00 77.75 176 ALA A C 1
ATOM 1364 O O . ALA A 1 176 ? 3.332 -1.323 -20.883 1.00 77.75 176 ALA A O 1
ATOM 1365 N N . LEU A 1 177 ? 4.579 -1.152 -22.748 1.00 81.06 177 LEU A N 1
ATOM 1366 C CA . LEU A 1 177 ? 4.319 0.275 -22.966 1.00 81.06 177 LEU A CA 1
ATOM 1367 C C . LEU A 1 177 ? 2.877 0.503 -23.437 1.00 81.06 177 LEU A C 1
ATOM 1369 O O . LEU A 1 177 ? 2.180 1.313 -22.830 1.00 81.06 177 LEU A O 1
ATOM 1373 N N . ASP A 1 178 ? 2.405 -0.279 -24.413 1.00 85.50 178 ASP A N 1
ATOM 1374 C CA . ASP A 1 178 ? 1.024 -0.212 -24.916 1.00 85.50 178 ASP A CA 1
ATOM 1375 C C . ASP A 1 178 ? -0.004 -0.426 -23.783 1.00 85.50 178 ASP A C 1
ATOM 1377 O O . ASP A 1 178 ? -1.021 0.265 -23.696 1.00 85.50 178 ASP A O 1
ATOM 1381 N N . LEU A 1 179 ? 0.272 -1.369 -22.869 1.00 90.69 179 LEU A N 1
ATOM 1382 C CA . LEU A 1 179 ? -0.589 -1.655 -21.718 1.00 90.69 179 LEU A CA 1
ATOM 1383 C C . LEU A 1 179 ? -0.591 -0.522 -20.676 1.00 90.69 179 LEU A C 1
ATOM 1385 O O . LEU A 1 179 ? -1.619 -0.292 -20.036 1.00 90.69 179 LEU A O 1
ATOM 1389 N N . ILE A 1 180 ? 0.536 0.175 -20.494 1.00 86.62 180 ILE A N 1
ATOM 1390 C CA . ILE A 1 180 ? 0.632 1.339 -19.601 1.00 86.62 180 ILE A CA 1
ATOM 1391 C C . ILE A 1 180 ? -0.154 2.514 -20.190 1.00 86.62 180 ILE A C 1
ATOM 1393 O O . ILE A 1 180 ? -1.005 3.059 -19.492 1.00 86.62 180 ILE A O 1
ATOM 1397 N N . GLU A 1 181 ? 0.038 2.839 -21.472 1.00 91.50 181 GLU A N 1
ATOM 1398 C CA . GLU A 1 181 ? -0.720 3.896 -22.161 1.00 91.50 181 GLU A CA 1
ATOM 1399 C C . GLU A 1 181 ? -2.234 3.619 -22.104 1.00 91.50 181 GLU A C 1
ATOM 1401 O O . GLU A 1 181 ? -3.032 4.492 -21.750 1.00 91.50 181 GLU A O 1
ATOM 1406 N N . GLN A 1 182 ? -2.648 2.370 -22.349 1.00 90.94 182 GLN A N 1
ATOM 1407 C CA . GLN A 1 182 ? -4.052 1.971 -22.240 1.00 90.94 182 GLN A CA 1
ATOM 1408 C C . GLN A 1 182 ? -4.604 2.119 -20.808 1.00 90.94 182 GLN A C 1
ATOM 1410 O O . GLN A 1 182 ? -5.771 2.486 -20.634 1.00 90.94 182 GLN A O 1
ATOM 1415 N N . ALA A 1 183 ? -3.791 1.847 -19.782 1.00 88.81 183 ALA A N 1
ATOM 1416 C CA . ALA A 1 183 ? -4.179 2.032 -18.388 1.00 88.81 183 ALA A CA 1
ATOM 1417 C C . ALA A 1 183 ? -4.285 3.518 -18.005 1.00 88.81 183 ALA A C 1
ATOM 1419 O O . ALA A 1 183 ? -5.229 3.888 -17.308 1.00 88.81 183 ALA A O 1
ATOM 1420 N N . GLU A 1 184 ? -3.377 4.373 -18.482 1.00 92.38 184 GLU A N 1
ATOM 1421 C CA . GLU A 1 184 ? -3.413 5.825 -18.254 1.00 92.38 184 GLU A CA 1
ATOM 1422 C C . GLU A 1 184 ? -4.682 6.456 -18.848 1.00 92.38 184 GLU A C 1
ATOM 1424 O O . GLU A 1 184 ? -5.410 7.159 -18.142 1.00 92.38 184 GLU A O 1
ATOM 1429 N N . VAL A 1 185 ? -5.022 6.114 -20.098 1.00 96.38 185 VAL A N 1
ATOM 1430 C CA . VAL A 1 185 ? -6.260 6.567 -20.760 1.00 96.38 185 VAL A CA 1
ATOM 1431 C C . VAL A 1 185 ? -7.513 6.113 -19.999 1.00 96.38 185 VAL A C 1
ATOM 1433 O O . VAL A 1 185 ? -8.461 6.885 -19.836 1.00 96.38 185 VAL A O 1
ATOM 1436 N N . GLU A 1 186 ? -7.543 4.872 -19.503 1.00 93.00 186 GLU A N 1
ATOM 1437 C CA . GLU A 1 186 ? -8.685 4.359 -18.736 1.00 93.00 186 GLU A CA 1
ATOM 1438 C C . GLU A 1 186 ? -8.789 5.000 -17.340 1.00 93.00 186 GLU A C 1
ATOM 1440 O O . GLU A 1 186 ? -9.899 5.280 -16.883 1.00 93.00 186 GLU A O 1
ATOM 1445 N N . VAL A 1 187 ? -7.665 5.302 -16.680 1.00 95.94 187 VAL A N 1
ATOM 1446 C CA . VAL A 1 187 ? -7.641 6.061 -15.417 1.00 95.94 187 VAL A CA 1
ATOM 1447 C C . VAL A 1 187 ? -8.193 7.470 -15.625 1.00 95.94 187 VAL A C 1
ATOM 1449 O O . VAL A 1 187 ? -9.086 7.879 -14.881 1.00 95.94 187 VAL A O 1
ATOM 1452 N N . GLU A 1 188 ? -7.756 8.186 -16.665 1.00 95.12 188 GLU A N 1
ATOM 1453 C CA . GLU A 1 188 ? -8.283 9.520 -16.968 1.00 95.12 188 GLU A CA 1
ATOM 1454 C C . GLU A 1 188 ? -9.788 9.469 -17.290 1.00 95.12 188 GLU A C 1
ATOM 1456 O O . GLU A 1 188 ? -10.577 10.257 -16.755 1.00 95.12 188 GLU A O 1
ATOM 1461 N N . ARG A 1 189 ? -10.232 8.478 -18.075 1.00 97.12 189 ARG A N 1
ATOM 1462 C CA . ARG A 1 189 ? -11.657 8.239 -18.359 1.00 97.12 189 ARG A CA 1
ATOM 1463 C C . ARG A 1 189 ? -12.466 7.964 -17.083 1.00 97.12 189 ARG A C 1
ATOM 1465 O O . ARG A 1 189 ? -13.611 8.415 -16.963 1.00 97.12 189 ARG A O 1
ATOM 1472 N N . LEU A 1 190 ? -11.903 7.222 -16.128 1.00 93.19 190 LEU A N 1
ATOM 1473 C CA . LEU A 1 190 ? -12.537 6.920 -14.843 1.00 93.19 190 LEU A CA 1
ATOM 1474 C C . LEU A 1 190 ? -12.599 8.142 -13.922 1.00 93.19 190 LEU A C 1
ATOM 1476 O O . LEU A 1 190 ? -13.637 8.347 -13.287 1.00 93.19 190 LEU A O 1
ATOM 1480 N N . ASP A 1 191 ? -11.566 8.983 -13.877 1.00 93.44 191 ASP A N 1
ATOM 1481 C CA . ASP A 1 191 ? -11.591 10.224 -13.096 1.00 93.44 191 ASP A CA 1
ATOM 1482 C C . ASP A 1 191 ? -12.563 11.257 -13.691 1.00 93.44 191 ASP A C 1
ATOM 1484 O O . ASP A 1 191 ? -13.337 11.865 -12.945 1.00 93.44 191 ASP A O 1
ATOM 1488 N N . GLN A 1 192 ? -12.650 11.377 -15.022 1.00 94.19 192 GLN A N 1
ATOM 1489 C CA . GLN A 1 192 ? -13.696 12.166 -15.689 1.00 94.19 192 GLN A CA 1
ATOM 1490 C C . GLN A 1 192 ? -15.107 11.656 -15.333 1.00 94.19 192 GLN A C 1
ATOM 1492 O O . GLN A 1 192 ? -15.994 12.442 -14.976 1.00 94.19 192 GLN A O 1
ATOM 1497 N N . LEU A 1 193 ? -15.324 10.334 -15.361 1.00 96.12 193 LEU A N 1
ATOM 1498 C CA . LEU A 1 193 ? -16.603 9.716 -14.991 1.00 96.12 193 LEU A CA 1
ATOM 1499 C C . LEU A 1 193 ? -16.947 9.940 -13.507 1.00 96.12 193 LEU A C 1
ATOM 1501 O O . LEU A 1 193 ? -18.093 10.252 -13.175 1.00 96.12 193 LEU A O 1
ATOM 1505 N N . LYS A 1 194 ? -15.962 9.821 -12.614 1.00 92.44 194 LYS A N 1
ATOM 1506 C CA . LYS A 1 194 ? -16.084 10.075 -11.171 1.00 92.44 194 LYS A CA 1
ATOM 1507 C C . LYS A 1 194 ? -16.416 11.538 -10.885 1.00 92.44 194 LYS A C 1
ATOM 1509 O O . LYS A 1 194 ? -17.324 11.797 -10.098 1.00 92.44 194 LYS A O 1
ATOM 1514 N N . ALA A 1 195 ? -15.751 12.485 -11.548 1.00 93.31 195 ALA A N 1
ATOM 1515 C CA . ALA A 1 195 ? -16.041 13.912 -11.432 1.00 93.31 195 ALA A CA 1
ATOM 1516 C C . ALA A 1 195 ? -17.463 14.243 -11.920 1.00 93.31 195 ALA A C 1
ATOM 1518 O O . ALA A 1 195 ? -18.209 14.943 -11.232 1.00 93.31 195 ALA A O 1
ATOM 1519 N N . SER A 1 196 ? -17.870 13.679 -13.063 1.00 92.56 196 SER A N 1
ATOM 1520 C CA . SER A 1 196 ? -19.226 13.827 -13.607 1.00 92.56 196 SER A CA 1
ATOM 1521 C C . SER A 1 196 ? -20.290 13.279 -12.646 1.00 92.56 196 SER A C 1
ATOM 1523 O O . SER A 1 196 ? -21.228 13.989 -12.278 1.00 92.56 196 SER A O 1
ATOM 1525 N N . ARG A 1 197 ? -20.097 12.056 -12.133 1.00 94.81 197 ARG A N 1
ATOM 1526 C CA . ARG A 1 197 ? -21.023 11.414 -11.188 1.00 94.81 197 ARG A CA 1
ATOM 1527 C C . ARG A 1 197 ? -21.082 12.128 -9.835 1.00 94.81 197 ARG A C 1
ATOM 1529 O O . ARG A 1 197 ? -22.160 12.246 -9.260 1.00 94.81 197 ARG A O 1
ATOM 1536 N N . MET A 1 198 ? -19.956 12.641 -9.335 1.00 91.88 198 MET A N 1
ATOM 1537 C CA . MET A 1 198 ? -19.920 13.446 -8.109 1.00 91.88 198 MET A CA 1
ATOM 1538 C C . MET A 1 198 ? -20.731 14.737 -8.275 1.00 91.88 198 MET A C 1
ATOM 1540 O O . MET A 1 198 ? -21.540 15.076 -7.413 1.00 91.88 198 MET A O 1
ATOM 1544 N N . LYS A 1 199 ? -20.571 15.425 -9.413 1.00 91.50 199 LYS A N 1
ATOM 1545 C CA . LYS A 1 199 ? -21.337 16.629 -9.765 1.00 91.50 199 LYS A CA 1
ATOM 1546 C C . LYS A 1 199 ? -22.839 16.344 -9.872 1.00 91.50 199 LYS A C 1
ATOM 1548 O O . LYS A 1 199 ? -23.638 17.141 -9.388 1.00 91.50 199 LYS A O 1
ATOM 1553 N N . GLU A 1 200 ? -23.220 15.214 -10.464 1.00 91.50 200 GLU A N 1
ATOM 1554 C CA . GLU A 1 200 ? -24.617 14.778 -10.571 1.00 91.50 200 GLU A CA 1
ATOM 1555 C C . GLU A 1 200 ? -25.246 14.504 -9.193 1.00 91.50 200 GLU A C 1
ATOM 1557 O O . GLU A 1 200 ? -26.339 14.990 -8.904 1.00 91.50 200 GLU A O 1
ATOM 1562 N N . ILE A 1 201 ? -24.544 13.774 -8.317 1.00 91.69 201 ILE A N 1
ATOM 1563 C CA . ILE A 1 201 ? -25.001 13.490 -6.947 1.00 91.69 201 ILE A CA 1
ATOM 1564 C C . ILE A 1 201 ? -25.133 14.788 -6.142 1.00 91.69 201 ILE A C 1
ATOM 1566 O O . ILE A 1 201 ? -26.142 14.979 -5.464 1.00 91.69 201 ILE A O 1
ATOM 1570 N N . ALA A 1 202 ? -24.152 15.690 -6.240 1.00 89.12 202 ALA A N 1
ATOM 1571 C CA . ALA A 1 202 ? -24.180 16.975 -5.548 1.00 89.12 202 ALA A CA 1
ATOM 1572 C C . ALA A 1 202 ? -25.363 17.846 -6.003 1.00 89.12 202 ALA A C 1
ATOM 1574 O O . ALA A 1 202 ? -26.074 18.391 -5.162 1.00 89.12 202 ALA A O 1
ATOM 1575 N N . PHE A 1 203 ? -25.617 17.927 -7.315 1.00 90.56 203 PHE A N 1
ATOM 1576 C CA . PHE A 1 203 ? -26.758 18.665 -7.861 1.00 90.56 203 PHE A CA 1
ATOM 1577 C C . PHE A 1 203 ? -28.092 18.063 -7.404 1.00 90.56 203 PHE A C 1
ATOM 1579 O O . PHE A 1 203 ? -28.949 18.780 -6.900 1.00 90.56 203 PHE A O 1
ATOM 1586 N N . ARG A 1 204 ? -28.237 16.734 -7.479 1.00 89.44 204 ARG A N 1
ATOM 1587 C CA . ARG A 1 204 ? -29.440 16.026 -7.020 1.00 89.44 204 ARG A CA 1
ATOM 1588 C C . ARG A 1 204 ? -29.723 16.278 -5.536 1.00 89.44 204 ARG A C 1
ATOM 1590 O O . ARG A 1 204 ? -30.849 16.600 -5.181 1.00 89.44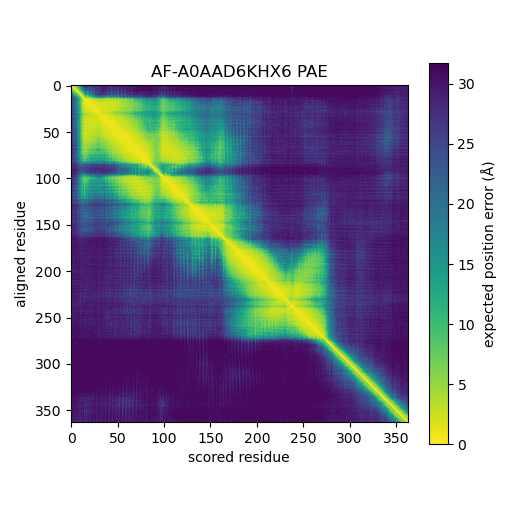 204 ARG A O 1
ATOM 1597 N N . LYS A 1 205 ? -28.699 16.192 -4.679 1.00 90.88 205 LYS A N 1
ATOM 1598 C CA . LYS A 1 205 ? -28.831 16.469 -3.239 1.00 90.88 205 LYS A CA 1
ATOM 1599 C C . LYS A 1 205 ? -29.132 17.935 -2.940 1.00 90.88 205 LYS A C 1
ATOM 1601 O O . LYS A 1 205 ? -29.835 18.206 -1.973 1.00 90.88 205 LYS A O 1
ATOM 1606 N N . GLN A 1 206 ? -28.645 18.864 -3.762 1.00 84.75 206 GLN A N 1
ATOM 1607 C CA . GLN A 1 206 ? -29.042 20.266 -3.672 1.00 84.75 206 GLN A CA 1
ATOM 1608 C C . GLN A 1 206 ? -30.541 20.436 -3.986 1.00 84.75 206 GLN A C 1
ATOM 1610 O O . GLN A 1 206 ? -31.250 21.036 -3.182 1.00 84.75 206 GLN A O 1
ATOM 1615 N N . THR A 1 207 ? -31.036 19.849 -5.081 1.00 85.31 207 THR A N 1
ATOM 1616 C CA . THR A 1 207 ? -32.462 19.918 -5.451 1.00 85.31 207 THR A CA 1
ATOM 1617 C C . THR A 1 207 ? -33.368 19.251 -4.411 1.00 85.31 207 THR A C 1
ATOM 1619 O O . THR A 1 207 ? -34.365 19.844 -4.021 1.00 85.31 207 THR A O 1
ATOM 1622 N N . GLU A 1 208 ? -33.000 18.079 -3.879 1.00 90.69 208 GLU A N 1
ATOM 1623 C CA . GLU A 1 208 ? -33.754 17.419 -2.795 1.00 90.69 208 GLU A CA 1
ATOM 1624 C C . GLU A 1 208 ? -33.882 18.312 -1.539 1.00 90.69 208 GLU A C 1
ATOM 1626 O O . GLU A 1 208 ? -34.930 18.344 -0.898 1.00 90.69 208 GLU A O 1
ATOM 1631 N N . LEU A 1 209 ? -32.834 19.067 -1.179 1.00 88.31 209 LEU A N 1
ATOM 1632 C CA . LEU A 1 209 ? -32.882 20.017 -0.058 1.00 88.31 209 LEU A CA 1
ATOM 1633 C C . LEU A 1 209 ? -33.745 21.250 -0.372 1.00 88.31 209 LEU A C 1
ATOM 1635 O O . LEU A 1 209 ? -34.423 21.769 0.515 1.00 88.31 209 LEU A O 1
ATOM 1639 N N . GLU A 1 210 ? -33.730 21.719 -1.619 1.00 83.56 210 GLU A N 1
ATOM 1640 C CA . GLU A 1 210 ? -34.581 22.809 -2.108 1.00 83.56 210 GLU A CA 1
ATOM 1641 C C . GLU A 1 210 ? -36.071 22.428 -2.087 1.00 83.56 210 GLU A C 1
ATOM 1643 O O . GLU A 1 210 ? -36.877 23.193 -1.553 1.00 83.56 210 GLU A O 1
ATOM 1648 N N . GLU A 1 211 ? -36.419 21.223 -2.550 1.00 87.94 211 GLU A N 1
ATOM 1649 C CA . GLU A 1 211 ? -37.787 20.678 -2.536 1.00 87.94 211 GLU A CA 1
ATOM 1650 C C . GLU A 1 211 ? -38.356 20.479 -1.122 1.00 87.94 211 GLU A C 1
ATOM 1652 O O . GLU A 1 211 ? -39.564 20.594 -0.931 1.00 87.94 211 GLU A O 1
ATOM 1657 N N . ILE A 1 212 ? -37.515 20.207 -0.116 1.00 89.81 212 ILE A N 1
ATOM 1658 C CA . ILE A 1 212 ? -37.957 20.079 1.285 1.00 89.81 212 ILE A CA 1
ATOM 1659 C C . ILE A 1 212 ? -38.090 21.454 1.953 1.00 89.81 212 ILE A C 1
ATOM 1661 O O . ILE A 1 212 ? -39.029 21.688 2.717 1.00 89.81 212 ILE A O 1
ATOM 1665 N N . TYR A 1 213 ? -37.146 22.364 1.703 1.00 83.06 213 TYR A N 1
ATOM 1666 C CA . TYR A 1 213 ? -37.083 23.637 2.421 1.00 83.06 213 TYR A CA 1
ATOM 1667 C C . TYR A 1 213 ? -38.130 24.649 1.941 1.00 83.06 213 TYR A C 1
ATOM 1669 O O . TYR A 1 213 ? -38.720 25.335 2.776 1.00 83.06 213 TYR A O 1
ATOM 1677 N N . ALA A 1 214 ? -38.397 24.737 0.631 1.00 85.75 214 ALA A N 1
ATOM 1678 C CA . ALA A 1 214 ? -39.346 25.720 0.102 1.00 85.75 214 ALA A CA 1
ATOM 1679 C C . ALA A 1 214 ? -40.780 25.535 0.659 1.00 85.75 214 ALA A C 1
ATOM 1681 O O . ALA A 1 214 ? -41.270 26.470 1.293 1.00 85.75 214 ALA A O 1
ATOM 1682 N N . PRO A 1 215 ? -41.413 24.340 0.610 1.00 88.94 215 PRO A N 1
ATOM 1683 C CA . PRO A 1 215 ? -42.761 24.151 1.156 1.00 88.94 215 PRO A CA 1
ATOM 1684 C C . PRO A 1 215 ? -42.845 24.352 2.675 1.00 88.94 215 PRO A C 1
ATOM 1686 O O . PRO A 1 215 ? -43.902 24.717 3.197 1.00 88.94 215 PRO A O 1
ATOM 1689 N N . LEU A 1 216 ? -41.748 24.115 3.406 1.00 91.31 216 LEU A N 1
ATOM 1690 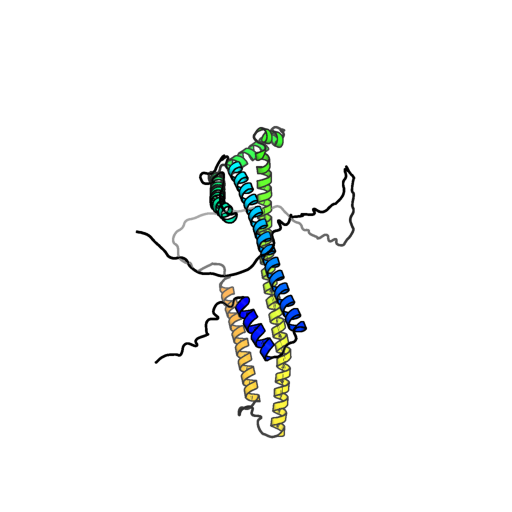C CA . LEU A 1 216 ? -41.680 24.362 4.846 1.00 91.31 216 LEU A CA 1
ATOM 1691 C C . LEU A 1 216 ? -41.696 25.866 5.156 1.00 91.31 216 LEU A C 1
ATOM 1693 O O . LEU A 1 216 ? -42.432 26.288 6.050 1.00 91.31 216 LEU A O 1
ATOM 1697 N N . VAL A 1 217 ? -40.932 26.667 4.405 1.00 88.88 217 VAL A N 1
ATOM 1698 C CA . VAL A 1 217 ? -40.957 28.133 4.513 1.00 88.88 217 VAL A CA 1
ATOM 1699 C C . VAL A 1 217 ? -42.309 28.684 4.073 1.00 88.88 217 VAL A C 1
ATOM 1701 O O . VAL A 1 217 ? -42.890 29.465 4.820 1.00 88.88 217 VAL A O 1
ATOM 1704 N N . ASP A 1 218 ? -42.869 28.217 2.955 1.00 90.25 218 ASP A N 1
ATOM 1705 C CA . ASP A 1 218 ? -44.203 28.625 2.490 1.00 90.25 218 ASP A CA 1
ATOM 1706 C C . ASP A 1 218 ? -45.279 28.343 3.553 1.00 90.25 218 ASP A C 1
ATOM 1708 O O . ASP A 1 218 ? -46.113 29.198 3.860 1.00 90.25 218 ASP A O 1
ATOM 1712 N N . THR A 1 219 ? -45.222 27.166 4.188 1.00 93.44 219 THR A N 1
ATOM 1713 C CA . THR A 1 219 ? -46.129 26.787 5.284 1.00 93.44 219 THR A CA 1
ATOM 1714 C C . THR A 1 219 ? -45.951 27.682 6.513 1.00 93.44 219 THR A C 1
ATOM 1716 O O . THR A 1 219 ? -46.937 28.020 7.172 1.00 93.44 219 THR A O 1
ATOM 1719 N N . LEU A 1 220 ? -44.714 28.062 6.848 1.00 92.75 220 LEU A N 1
ATOM 1720 C CA . LEU A 1 220 ? -44.425 28.961 7.965 1.00 92.75 220 LEU A CA 1
ATOM 1721 C C . LEU A 1 220 ? -44.930 30.381 7.673 1.00 92.75 220 LEU A C 1
ATOM 1723 O O . LEU A 1 220 ? -45.644 30.945 8.497 1.00 92.75 220 LEU A O 1
ATOM 1727 N N . VAL A 1 221 ? -44.637 30.924 6.489 1.00 92.12 221 VAL A N 1
ATOM 1728 C CA . VAL A 1 221 ? -45.119 32.234 6.022 1.00 92.12 221 VAL A CA 1
ATOM 1729 C C . VAL A 1 221 ? -46.648 32.284 6.022 1.00 92.12 221 VAL A C 1
ATOM 1731 O O . VAL A 1 221 ? -47.220 33.229 6.562 1.00 92.12 221 VAL A O 1
ATOM 1734 N N . ALA A 1 222 ? -47.321 31.260 5.488 1.00 93.75 222 ALA A N 1
ATOM 1735 C CA . ALA A 1 222 ? -48.781 31.192 5.459 1.00 93.75 222 ALA A CA 1
ATOM 1736 C C . ALA A 1 222 ? -49.399 31.168 6.869 1.00 93.75 222 ALA A C 1
ATOM 1738 O O . ALA A 1 222 ? -50.356 31.894 7.134 1.00 93.75 222 ALA A O 1
ATOM 1739 N N . LYS A 1 223 ? -48.833 30.380 7.795 1.00 94.25 223 LYS A N 1
ATOM 1740 C CA . LYS A 1 223 ? -49.294 30.326 9.194 1.00 94.25 223 LYS A CA 1
ATOM 1741 C C . LYS A 1 223 ? -49.068 31.639 9.938 1.00 94.25 223 LYS A C 1
ATOM 1743 O O . LYS A 1 223 ? -49.949 32.064 10.679 1.00 94.25 223 LYS A O 1
ATOM 1748 N N . THR A 1 224 ? -47.916 32.277 9.737 1.00 91.88 224 THR A N 1
ATOM 1749 C CA . THR A 1 224 ? -47.606 33.570 10.356 1.00 91.88 224 THR A CA 1
ATOM 1750 C C . THR A 1 224 ? -48.534 34.661 9.823 1.00 91.88 224 THR A C 1
ATOM 1752 O O . THR A 1 224 ? -49.135 35.363 10.626 1.00 91.88 224 THR A O 1
ATOM 1755 N N . ARG A 1 225 ? -48.754 34.748 8.501 1.00 91.94 225 ARG A N 1
ATOM 1756 C CA . ARG A 1 225 ? -49.700 35.714 7.906 1.00 91.94 225 ARG A CA 1
ATOM 1757 C C . ARG A 1 225 ? -51.122 35.547 8.439 1.00 91.94 225 ARG A C 1
ATOM 1759 O O . ARG A 1 225 ? -51.690 36.525 8.904 1.00 91.94 225 ARG A O 1
ATOM 1766 N N . ALA A 1 226 ? -51.652 34.322 8.467 1.00 92.94 226 ALA A N 1
ATOM 1767 C CA . ALA A 1 226 ? -52.987 34.065 9.015 1.00 92.94 226 ALA A CA 1
ATOM 1768 C C . ALA A 1 226 ? -53.113 34.504 10.490 1.00 92.94 226 ALA A C 1
ATOM 1770 O O . ALA A 1 226 ? -54.117 35.089 10.884 1.00 92.94 226 ALA A O 1
ATOM 1771 N N . TRP A 1 227 ? -52.073 34.280 11.303 1.00 93.94 227 TRP A N 1
ATOM 1772 C CA . TRP A 1 227 ? -52.046 34.722 12.702 1.00 93.94 227 TRP A CA 1
ATOM 1773 C C . TRP A 1 227 ? -51.986 36.251 12.852 1.00 93.94 227 TRP A C 1
ATOM 1775 O O . TRP A 1 227 ? -52.611 36.794 13.765 1.00 93.94 227 TRP A O 1
ATOM 1785 N N . GLU A 1 228 ? -51.239 36.943 11.983 1.00 93.75 228 GLU A N 1
ATOM 1786 C CA . GLU A 1 228 ? -51.159 38.412 11.974 1.00 93.75 228 GLU A CA 1
ATOM 1787 C C . GLU A 1 228 ? -52.484 39.044 11.523 1.00 93.75 228 GLU A C 1
ATOM 1789 O O . GLU A 1 228 ? -52.950 39.998 12.147 1.00 93.75 228 GLU A O 1
ATOM 1794 N N . GLU A 1 229 ? -53.124 38.482 10.492 1.00 92.38 229 GLU A N 1
ATOM 1795 C CA . GLU A 1 229 ? -54.427 38.916 9.972 1.00 92.38 229 GLU A CA 1
ATOM 1796 C C . GLU A 1 229 ? -55.546 38.756 11.015 1.00 92.38 229 GLU A C 1
ATOM 1798 O O . GLU A 1 229 ? -56.290 39.707 11.259 1.00 92.38 229 GLU A O 1
ATOM 1803 N N . ASP A 1 230 ? -55.613 37.611 11.708 1.00 92.81 230 ASP A N 1
ATOM 1804 C CA . ASP A 1 230 ? -56.603 37.339 12.766 1.00 92.81 230 ASP A CA 1
ATOM 1805 C C . ASP A 1 230 ? -56.495 38.292 13.975 1.00 92.81 230 ASP A C 1
ATOM 1807 O O . ASP A 1 230 ? -57.447 38.436 14.749 1.00 92.81 230 ASP A O 1
ATOM 1811 N N . ARG A 1 231 ? -55.324 38.909 14.193 1.00 90.25 231 ARG A N 1
ATOM 1812 C CA . ARG A 1 231 ? -55.017 39.692 15.407 1.00 90.25 231 ARG A CA 1
ATOM 1813 C C . ARG A 1 231 ? -54.729 41.169 15.161 1.00 90.25 231 ARG A C 1
ATOM 1815 O O . ARG A 1 231 ? -54.702 41.933 16.125 1.00 90.25 231 ARG A O 1
ATOM 1822 N N . GLY A 1 232 ? -54.493 41.574 13.915 1.00 87.69 232 GLY A N 1
ATOM 1823 C CA . GLY A 1 232 ? -54.136 42.947 13.549 1.00 87.69 232 GLY A CA 1
ATOM 1824 C C . GLY A 1 232 ? -52.785 43.421 14.100 1.00 87.69 232 GLY A C 1
ATOM 1825 O O . GLY A 1 232 ? -52.579 44.626 14.235 1.00 87.69 232 GLY A O 1
ATOM 1826 N N . VAL A 1 233 ? -51.880 42.501 14.456 1.00 87.56 233 VAL A N 1
ATOM 1827 C CA . VAL A 1 233 ? -50.542 42.799 15.000 1.00 87.56 233 VAL A CA 1
ATOM 1828 C C . VAL A 1 233 ? -49.495 41.854 14.415 1.00 87.56 233 VAL A C 1
ATOM 1830 O O . VAL A 1 233 ? -49.766 40.670 14.232 1.00 87.56 233 VAL A O 1
ATOM 1833 N N . HIS A 1 234 ? -48.289 42.365 14.158 1.00 88.31 234 HIS A N 1
ATOM 1834 C CA . HIS A 1 234 ? -47.200 41.570 13.589 1.00 88.31 234 HIS A CA 1
ATOM 1835 C C . HIS A 1 234 ? -46.632 40.543 14.577 1.00 88.31 234 HIS A C 1
ATOM 1837 O O . HIS A 1 234 ? -46.498 40.812 15.775 1.00 88.31 234 HIS A O 1
ATOM 1843 N N . PHE A 1 235 ? -46.245 39.375 14.067 1.00 90.44 235 PHE A N 1
ATOM 1844 C CA . PHE A 1 235 ? -45.609 38.320 14.838 1.00 90.44 235 PHE A CA 1
ATOM 1845 C C . PHE A 1 235 ? -44.103 38.585 14.911 1.00 90.44 235 PHE A C 1
ATOM 1847 O O . PHE A 1 235 ? -43.365 38.385 13.942 1.00 90.44 235 PHE A O 1
ATOM 1854 N N . ALA A 1 236 ? -43.634 39.040 16.071 1.00 90.50 236 ALA A N 1
ATOM 1855 C CA . ALA A 1 236 ? -42.218 39.278 16.315 1.00 90.50 236 ALA A CA 1
ATOM 1856 C C . ALA A 1 236 ? -41.543 38.059 16.964 1.00 90.50 236 ALA A C 1
ATOM 1858 O O . ALA A 1 236 ? -42.013 37.549 17.982 1.00 90.50 236 ALA A O 1
ATOM 1859 N N . TYR A 1 237 ? -40.403 37.641 16.417 1.00 87.12 237 TYR A N 1
ATOM 1860 C CA . TYR A 1 237 ? -39.469 36.719 17.060 1.00 87.12 237 TYR A CA 1
ATOM 1861 C C . TYR A 1 237 ? -38.226 37.515 17.475 1.00 87.12 237 TYR A C 1
ATOM 1863 O O . TYR A 1 237 ? -37.663 38.241 16.661 1.00 87.12 237 TYR A O 1
ATOM 1871 N N . ASP A 1 238 ? -37.850 37.433 18.753 1.00 89.62 238 ASP A N 1
ATOM 1872 C CA . ASP A 1 238 ? -36.775 38.238 19.367 1.00 89.62 238 ASP A CA 1
ATOM 1873 C C . ASP A 1 238 ? -36.881 39.758 19.080 1.00 89.62 238 ASP A C 1
ATOM 1875 O O . ASP A 1 238 ? -35.903 40.463 18.855 1.00 89.62 238 ASP A O 1
ATOM 1879 N N . GLY A 1 239 ? -38.118 40.271 19.033 1.00 87.25 239 GLY A N 1
ATOM 1880 C CA . GLY A 1 239 ? -38.416 41.682 18.758 1.00 87.25 239 GLY A CA 1
ATOM 1881 C C . GLY A 1 239 ? -38.452 42.085 17.277 1.00 87.25 239 GLY A C 1
ATOM 1882 O O . GLY A 1 239 ? -38.837 43.216 16.986 1.00 87.25 239 GLY A O 1
ATOM 1883 N N . VAL A 1 240 ? -38.133 41.185 16.340 1.00 90.50 240 VAL A N 1
ATOM 1884 C CA . VAL A 1 240 ? -38.124 41.460 14.890 1.00 90.50 240 VAL A CA 1
ATOM 1885 C C . VAL A 1 240 ? -39.298 40.751 14.191 1.00 90.50 240 VAL A C 1
ATOM 1887 O O . VAL A 1 240 ? -39.531 39.572 14.468 1.00 90.50 240 VAL A O 1
ATOM 1890 N N . PRO A 1 241 ? -40.054 41.405 13.280 1.00 93.06 241 PRO A N 1
ATOM 1891 C CA . PRO A 1 241 ? -41.130 40.756 12.527 1.00 93.06 241 PRO A CA 1
ATOM 1892 C C . PRO A 1 241 ? -40.635 39.534 11.742 1.00 93.06 241 PRO A C 1
ATOM 1894 O O . PRO A 1 241 ? -39.753 39.644 10.888 1.00 93.06 241 PRO A O 1
ATOM 1897 N N . LEU A 1 242 ? -41.219 38.364 12.008 1.00 91.94 242 LEU A N 1
ATOM 1898 C CA . LEU A 1 242 ? -40.742 37.088 11.465 1.00 91.94 242 LEU A CA 1
ATOM 1899 C C . LEU A 1 242 ? -40.834 37.029 9.934 1.00 91.94 242 LEU A C 1
ATOM 1901 O O . LEU A 1 242 ? -39.941 36.481 9.294 1.00 91.94 242 LEU A O 1
ATOM 1905 N N . LEU A 1 243 ? -41.877 37.620 9.344 1.00 90.81 243 LEU A N 1
ATOM 1906 C CA . LEU A 1 243 ? -42.030 37.684 7.887 1.00 90.81 243 LEU A CA 1
ATOM 1907 C C . LEU A 1 243 ? -40.888 38.470 7.228 1.00 90.81 243 LEU A C 1
ATOM 1909 O O . LEU A 1 243 ? -40.304 37.981 6.268 1.00 90.81 243 LEU A O 1
ATOM 1913 N N . ALA A 1 244 ? -40.498 39.616 7.797 1.00 90.44 244 ALA A N 1
ATOM 1914 C CA . ALA A 1 244 ? -39.392 40.419 7.276 1.00 90.44 244 ALA A CA 1
ATOM 1915 C C . ALA A 1 244 ? -38.049 39.668 7.339 1.00 90.44 244 ALA A C 1
ATOM 1917 O O . ALA A 1 244 ? -37.268 39.742 6.395 1.00 90.44 244 ALA A O 1
ATOM 1918 N N . MET A 1 245 ? -37.804 38.888 8.401 1.00 91.00 245 MET A N 1
ATOM 1919 C CA . MET A 1 245 ? -36.604 38.042 8.496 1.00 91.00 245 MET A CA 1
ATOM 1920 C C . MET A 1 245 ? -36.598 36.894 7.477 1.00 91.00 245 MET A C 1
ATOM 1922 O O . MET A 1 245 ? -35.539 36.531 6.968 1.00 91.00 245 MET A O 1
ATOM 1926 N N . LEU A 1 246 ? -37.761 36.307 7.174 1.00 89.69 246 LEU A N 1
ATOM 1927 C CA . LEU A 1 246 ? -37.879 35.258 6.156 1.00 89.69 246 LEU A CA 1
ATOM 1928 C C . LEU A 1 246 ? -37.699 35.826 4.739 1.00 89.69 246 LEU A C 1
ATOM 1930 O O . LEU A 1 246 ? -37.009 35.204 3.932 1.00 89.69 246 LEU A O 1
ATOM 1934 N N . ASP A 1 247 ? -38.240 37.015 4.465 1.00 89.94 247 ASP A N 1
ATOM 1935 C CA . ASP A 1 247 ? -38.045 37.730 3.199 1.00 89.94 247 ASP A CA 1
ATOM 1936 C C . ASP A 1 247 ? -36.569 38.147 3.017 1.00 89.94 247 ASP A C 1
ATOM 1938 O O . ASP A 1 247 ? -35.985 37.911 1.958 1.00 89.94 247 ASP A O 1
ATOM 1942 N N . GLU A 1 248 ? -35.917 38.683 4.057 1.00 89.12 248 GLU A N 1
ATOM 1943 C CA . GLU A 1 248 ? -34.482 39.011 4.038 1.00 89.12 248 GLU A CA 1
ATOM 1944 C C . GLU A 1 248 ? -33.614 37.759 3.824 1.00 89.12 248 GLU A C 1
ATOM 1946 O O . GLU A 1 248 ? -32.692 37.772 3.006 1.00 89.12 248 GLU A O 1
ATOM 1951 N N . TYR A 1 249 ? -33.940 36.641 4.483 1.00 85.44 249 TYR A N 1
ATOM 1952 C CA . TYR A 1 249 ? -33.251 35.365 4.277 1.00 85.44 249 TYR A CA 1
ATOM 1953 C C . TYR A 1 249 ? -33.428 34.828 2.847 1.00 85.44 249 TYR A C 1
ATOM 1955 O O . TYR A 1 249 ? -32.467 34.330 2.253 1.00 85.44 249 TYR A O 1
ATOM 1963 N N . ALA A 1 250 ? -34.629 34.946 2.270 1.00 87.06 250 ALA A N 1
ATOM 1964 C CA . ALA A 1 250 ? -34.895 34.563 0.885 1.00 87.06 250 ALA A CA 1
ATOM 1965 C C . ALA A 1 250 ? -34.079 35.417 -0.103 1.00 87.06 250 ALA A C 1
ATOM 1967 O O . ALA A 1 250 ? -33.443 34.868 -1.007 1.00 87.06 250 ALA A O 1
ATOM 1968 N N . MET A 1 251 ? -34.010 36.733 0.123 1.00 86.38 251 MET A N 1
ATOM 1969 C CA . MET A 1 251 ? -33.191 37.660 -0.665 1.00 86.38 251 MET A CA 1
ATOM 1970 C C . MET A 1 251 ? -31.690 37.339 -0.563 1.00 86.38 251 MET A C 1
ATOM 1972 O O . MET A 1 251 ? -31.034 37.180 -1.593 1.00 86.38 251 MET A O 1
ATOM 1976 N N . LEU A 1 252 ? -31.148 37.150 0.650 1.00 87.06 252 LEU A N 1
ATOM 1977 C CA . LEU A 1 252 ? -29.742 36.762 0.866 1.00 87.06 252 LEU A CA 1
ATOM 1978 C C . LEU A 1 252 ? -29.395 35.423 0.199 1.00 87.06 252 LEU A C 1
ATOM 1980 O O . LEU A 1 252 ? -28.282 35.224 -0.301 1.00 87.06 252 LEU A O 1
ATOM 1984 N N . ARG A 1 253 ? -30.336 34.474 0.211 1.00 81.38 253 ARG A N 1
ATOM 1985 C CA . ARG A 1 253 ? -30.172 33.184 -0.458 1.00 81.38 253 ARG A CA 1
ATOM 1986 C C . ARG A 1 253 ? -30.100 33.364 -1.975 1.00 81.38 253 ARG A C 1
ATOM 1988 O O . ARG A 1 253 ? -29.168 32.840 -2.589 1.00 81.38 253 ARG A O 1
ATOM 1995 N N . GLN A 1 254 ? -31.036 34.114 -2.559 1.00 85.00 254 GLN A N 1
ATOM 1996 C CA . GLN A 1 254 ? -31.063 34.384 -3.996 1.00 85.00 254 GLN A CA 1
ATOM 1997 C C . GLN A 1 254 ? -29.796 35.124 -4.447 1.00 85.00 254 GLN A C 1
ATOM 1999 O O . GLN A 1 254 ? -29.172 34.709 -5.421 1.00 85.00 254 GLN A O 1
ATOM 2004 N N . GLU A 1 255 ? -29.354 36.150 -3.715 1.00 87.88 255 GLU A N 1
ATOM 2005 C CA . GLU A 1 255 ? -28.121 36.889 -4.018 1.00 87.88 255 GLU A CA 1
ATOM 2006 C C . GLU A 1 255 ? -26.900 35.956 -4.065 1.00 87.88 255 GLU A C 1
ATOM 2008 O O . GLU A 1 255 ? -26.121 35.990 -5.018 1.00 87.88 255 GLU A O 1
ATOM 2013 N N . ARG A 1 256 ? -26.773 35.035 -3.100 1.00 83.81 256 ARG A N 1
ATOM 2014 C CA . ARG A 1 256 ? -25.701 34.025 -3.072 1.00 83.81 256 ARG A CA 1
ATOM 2015 C C . ARG A 1 256 ? -25.782 33.030 -4.238 1.00 83.81 256 ARG A C 1
ATOM 2017 O O . ARG A 1 256 ? -24.755 32.535 -4.711 1.00 83.81 256 ARG A O 1
ATOM 2024 N N . GLU A 1 257 ? -26.980 32.684 -4.696 1.00 82.44 257 GLU A N 1
ATOM 2025 C CA . GLU A 1 257 ? -27.186 31.808 -5.857 1.00 82.44 257 GLU A CA 1
ATOM 2026 C C . GLU A 1 257 ? -26.896 32.538 -7.184 1.00 82.44 257 GLU A C 1
ATOM 2028 O O . GLU A 1 257 ? -26.295 31.954 -8.098 1.00 82.44 257 GLU A O 1
ATOM 2033 N N . GLU A 1 258 ? -27.219 33.830 -7.261 1.00 84.06 258 GLU A N 1
ATOM 2034 C CA . GLU A 1 258 ? -26.868 34.729 -8.360 1.00 84.06 258 GLU A CA 1
ATOM 2035 C C . GLU A 1 258 ? -25.369 35.026 -8.426 1.00 84.06 258 GLU A C 1
ATOM 2037 O O . GLU A 1 258 ? -24.798 34.981 -9.512 1.00 84.06 258 GLU A O 1
ATOM 2042 N N . GLU A 1 259 ? -24.691 35.254 -7.303 1.00 84.62 259 GLU A N 1
ATOM 2043 C CA . GLU A 1 259 ? -23.237 35.426 -7.257 1.00 84.62 259 GLU A CA 1
ATOM 2044 C C . GLU A 1 259 ? -22.530 34.161 -7.764 1.00 84.62 259 GLU A C 1
ATOM 2046 O O . GLU A 1 259 ? -21.697 34.222 -8.672 1.00 84.62 259 GLU A O 1
ATOM 2051 N N . LYS A 1 260 ? -22.953 32.976 -7.297 1.00 81.94 260 LYS A N 1
ATOM 2052 C CA . LYS A 1 260 ? -22.493 31.686 -7.846 1.00 81.94 260 LYS A CA 1
ATOM 2053 C C . LYS A 1 260 ? -22.782 31.554 -9.345 1.00 81.94 260 LYS A C 1
ATOM 2055 O O . LYS A 1 260 ? -22.018 30.909 -10.064 1.00 81.94 260 LYS A O 1
ATOM 2060 N N . ARG A 1 261 ? -23.883 32.120 -9.851 1.00 86.44 261 ARG A N 1
ATOM 2061 C CA . ARG A 1 261 ? -24.189 32.166 -11.291 1.00 86.44 261 ARG A CA 1
ATOM 2062 C C . ARG A 1 261 ? -23.229 33.097 -12.036 1.00 86.44 261 ARG A C 1
ATOM 2064 O O . ARG A 1 261 ? -22.603 32.624 -12.979 1.00 86.44 261 ARG A O 1
ATOM 2071 N N . ARG A 1 262 ? -23.019 34.328 -11.560 1.00 89.00 262 ARG A N 1
ATOM 2072 C CA . ARG A 1 262 ? -22.046 35.290 -12.111 1.00 89.00 262 ARG A CA 1
ATOM 2073 C C . ARG A 1 262 ? -20.637 34.695 -12.149 1.00 89.00 262 ARG A C 1
ATOM 2075 O O . ARG A 1 262 ? -20.000 34.752 -13.190 1.00 89.00 262 ARG A O 1
ATOM 2082 N N . MET A 1 263 ? -20.194 34.012 -11.092 1.00 79.62 263 MET A N 1
ATOM 2083 C CA . MET A 1 263 ? -18.898 33.316 -11.058 1.00 79.62 263 MET A CA 1
ATOM 2084 C C . MET A 1 263 ? -18.793 32.175 -12.085 1.00 79.62 263 MET A C 1
ATOM 2086 O O . MET A 1 263 ? -17.746 31.999 -12.708 1.00 79.62 263 MET A O 1
ATOM 2090 N N . ARG A 1 264 ? -19.869 31.405 -12.309 1.00 81.19 264 ARG A N 1
ATOM 2091 C CA . ARG A 1 264 ? -19.902 30.373 -13.364 1.00 81.19 264 ARG A CA 1
ATOM 2092 C C . ARG A 1 264 ? -19.862 30.985 -14.762 1.00 81.19 264 ARG A C 1
ATOM 2094 O O . ARG A 1 264 ? -19.162 30.459 -15.619 1.00 81.19 264 ARG A O 1
ATOM 2101 N N . ASP A 1 265 ? -20.589 32.072 -14.991 1.00 86.44 265 ASP A N 1
ATOM 2102 C CA . ASP A 1 265 ? -20.655 32.723 -16.300 1.00 86.44 265 ASP A CA 1
ATOM 2103 C C . ASP A 1 265 ? -19.364 33.514 -16.605 1.00 86.44 265 ASP A C 1
ATOM 2105 O O . ASP A 1 265 ? -18.860 33.445 -17.724 1.00 86.44 265 ASP A O 1
ATOM 2109 N N . GLN A 1 266 ? -18.725 34.109 -15.591 1.00 86.25 266 GLN A N 1
ATOM 2110 C CA . GLN A 1 266 ? -17.367 34.660 -15.670 1.00 86.25 266 GLN A CA 1
ATOM 2111 C C . GLN A 1 266 ? -16.331 33.576 -16.002 1.00 86.25 266 GLN A C 1
ATOM 2113 O O . GLN A 1 266 ? -15.456 33.800 -16.840 1.00 86.25 266 GLN A O 1
ATOM 2118 N N . LYS A 1 267 ? -16.436 32.383 -15.392 1.00 84.94 267 LYS A N 1
ATOM 2119 C CA . LYS A 1 267 ? -15.557 31.252 -15.722 1.00 84.94 267 LYS A CA 1
ATOM 2120 C C . LYS A 1 267 ? -15.725 30.820 -17.183 1.00 84.94 267 LYS A C 1
ATOM 2122 O O . LYS A 1 267 ? -14.716 30.673 -17.862 1.00 84.94 267 LYS A O 1
ATOM 2127 N N . LYS A 1 268 ? -16.964 30.696 -17.683 1.00 84.38 268 LYS A N 1
ATOM 2128 C CA . LYS A 1 268 ? -17.237 30.387 -19.103 1.00 84.38 268 LYS A CA 1
ATOM 2129 C C . LYS A 1 268 ? -16.656 31.443 -20.045 1.00 84.38 268 LYS A C 1
ATOM 2131 O O . LYS A 1 268 ? -16.051 31.085 -21.045 1.00 84.38 268 LYS A O 1
ATOM 2136 N N . PHE A 1 269 ? -16.808 32.728 -19.722 1.00 75.69 269 PHE A N 1
ATOM 2137 C CA . PHE A 1 269 ? -16.274 33.822 -20.539 1.00 75.69 269 PHE A CA 1
ATOM 2138 C C . PHE A 1 269 ? -14.736 33.811 -20.593 1.00 75.69 269 PHE A C 1
ATOM 2140 O O . PHE A 1 269 ? -14.147 34.052 -21.645 1.00 75.69 269 PHE A O 1
ATOM 2147 N N . ASN A 1 270 ? -14.080 33.474 -19.479 1.00 73.81 270 ASN A N 1
ATOM 2148 C CA . ASN A 1 270 ? -12.627 33.304 -19.421 1.00 73.81 270 ASN A CA 1
ATOM 2149 C C . ASN A 1 270 ? -12.148 32.051 -20.185 1.00 73.81 270 ASN A C 1
ATOM 2151 O O . ASN A 1 270 ? -11.102 32.074 -20.820 1.00 73.81 270 ASN A O 1
ATOM 2155 N N . GLU A 1 271 ? -12.924 30.967 -20.144 1.00 70.62 271 GLU A N 1
ATOM 2156 C CA . GLU A 1 271 ? -12.681 29.717 -20.882 1.00 70.62 271 GLU A CA 1
ATOM 2157 C C . GLU A 1 271 ? -12.855 29.911 -22.404 1.00 70.62 271 GLU A C 1
ATOM 2159 O O . GLU A 1 271 ? -12.053 29.417 -23.195 1.00 70.62 271 GLU A O 1
ATOM 2164 N N . GLN A 1 272 ? -13.832 30.725 -22.817 1.00 67.88 272 GLN A N 1
ATOM 2165 C CA . GLN A 1 272 ? -14.100 31.078 -24.217 1.00 67.88 272 GLN A CA 1
ATOM 2166 C C . GLN A 1 272 ? -13.053 32.034 -24.809 1.00 67.88 272 GLN A C 1
ATOM 2168 O O . GLN A 1 272 ? -12.649 31.852 -25.952 1.00 67.88 272 GLN A O 1
ATOM 2173 N N . GLN A 1 273 ? -12.529 32.991 -24.033 1.00 58.69 273 GLN A N 1
ATOM 2174 C CA . GLN A 1 273 ? -11.373 33.795 -24.468 1.00 58.69 273 GLN A CA 1
ATOM 2175 C C . GLN A 1 273 ? -10.082 32.972 -24.629 1.00 58.69 273 GLN A C 1
ATOM 2177 O O . GLN A 1 273 ? -9.162 33.415 -25.310 1.00 58.69 273 GLN A O 1
ATOM 2182 N N . GLY A 1 274 ? -10.010 31.769 -24.050 1.00 49.53 274 GLY A N 1
ATOM 2183 C CA . GLY A 1 274 ? -8.906 30.830 -24.264 1.00 49.53 274 GLY A CA 1
ATOM 2184 C C . GLY A 1 274 ? -8.992 30.010 -25.559 1.00 49.53 274 GLY A C 1
ATOM 2185 O O . GLY A 1 274 ? -8.099 29.203 -25.799 1.00 49.53 274 GLY A O 1
ATOM 2186 N N . THR A 1 275 ? -10.051 30.159 -26.370 1.00 46.34 275 THR A N 1
ATOM 2187 C CA . THR A 1 275 ? -10.313 29.313 -27.557 1.00 46.34 275 THR A CA 1
ATOM 2188 C C . THR A 1 275 ? -10.609 30.085 -28.856 1.00 46.34 275 THR A C 1
ATOM 2190 O O . THR A 1 275 ? -11.288 29.574 -29.744 1.00 46.34 275 THR A O 1
ATOM 2193 N N . GLU A 1 276 ? -10.032 31.277 -29.026 1.00 31.50 276 GLU A N 1
ATOM 2194 C CA . GLU A 1 276 ? -9.933 31.948 -30.337 1.00 31.50 276 GLU A CA 1
ATOM 2195 C C . GLU A 1 276 ? -8.599 31.588 -31.031 1.00 31.50 276 GLU A C 1
ATOM 2197 O O . GLU A 1 276 ? -7.541 31.693 -30.403 1.00 31.50 276 GLU A O 1
ATOM 2202 N N . PRO A 1 277 ? -8.598 31.169 -32.313 1.00 43.34 277 PRO A N 1
ATOM 2203 C CA . PRO A 1 277 ? -7.368 30.881 -33.042 1.00 43.34 277 PRO A CA 1
ATOM 2204 C C . PRO A 1 277 ? -6.640 32.171 -33.441 1.00 43.34 277 PRO A C 1
ATOM 2206 O O . PRO A 1 277 ? -7.204 33.072 -34.058 1.00 43.34 277 PRO A O 1
ATOM 2209 N N . GLU A 1 278 ? -5.347 32.210 -33.132 1.00 39.97 278 GLU A N 1
ATOM 2210 C CA . GLU A 1 278 ? -4.393 33.279 -33.433 1.00 39.97 278 GLU A CA 1
ATOM 2211 C C . GLU A 1 278 ? -4.458 33.783 -34.892 1.00 39.97 278 GLU A C 1
ATOM 2213 O O . GLU A 1 278 ? -3.890 33.177 -35.804 1.00 39.97 278 GLU A O 1
ATOM 2218 N N . ALA A 1 279 ? -5.101 34.936 -35.129 1.00 43.84 279 ALA A N 1
ATOM 2219 C CA . ALA A 1 279 ? -4.975 35.664 -36.391 1.00 43.84 279 ALA A CA 1
ATOM 2220 C C . ALA A 1 279 ? -5.287 37.173 -36.280 1.00 43.84 279 ALA A C 1
ATOM 2222 O O . ALA A 1 279 ? -6.297 37.593 -35.729 1.00 43.84 279 ALA A O 1
ATOM 2223 N N . VAL A 1 280 ? -4.464 37.976 -36.967 1.00 44.28 280 VAL A N 1
ATOM 2224 C CA . VAL A 1 280 ? -4.713 39.380 -37.365 1.00 44.28 280 VAL A CA 1
ATOM 2225 C C . VAL A 1 280 ? -4.678 40.456 -36.261 1.00 44.28 280 VAL A C 1
ATOM 2227 O O . VAL A 1 280 ? -5.675 41.102 -35.961 1.00 44.28 280 VAL A O 1
ATOM 2230 N N . PHE A 1 281 ? -3.461 40.846 -35.866 1.00 32.69 281 PHE A N 1
ATOM 2231 C CA . PHE A 1 281 ? -3.099 42.276 -35.849 1.00 32.69 281 PHE A CA 1
ATOM 2232 C C . PHE A 1 281 ? -1.665 42.491 -36.364 1.00 32.69 281 PHE A C 1
ATOM 2234 O O . PHE A 1 281 ? -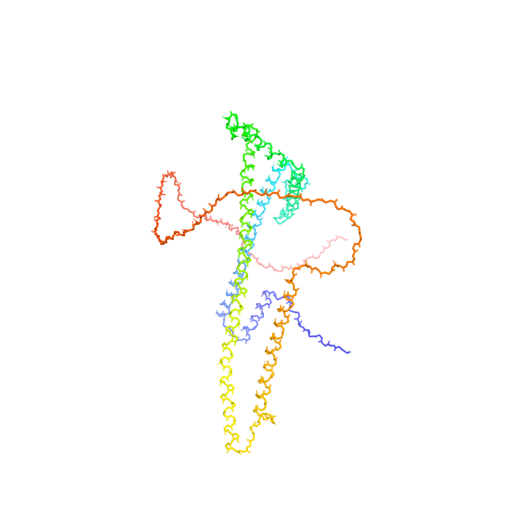0.711 42.695 -35.619 1.00 32.69 281 PHE A O 1
ATOM 2241 N N . SER A 1 282 ? -1.504 42.420 -37.690 1.00 29.38 282 SER A N 1
ATOM 2242 C CA . SER A 1 282 ? -0.292 42.863 -38.396 1.00 29.38 282 SER A CA 1
ATOM 2243 C C . SER A 1 282 ? -0.595 43.228 -39.852 1.00 29.38 282 SER A C 1
ATOM 2245 O O . SER A 1 282 ? -0.540 42.407 -40.764 1.00 29.38 282 SER A O 1
ATOM 2247 N N . ALA A 1 283 ? -0.909 44.503 -40.065 1.00 34.44 283 ALA A N 1
ATOM 2248 C CA . ALA A 1 283 ? -0.929 45.186 -41.356 1.00 34.44 283 ALA A CA 1
ATOM 2249 C C . ALA A 1 283 ? -0.607 46.665 -41.075 1.00 34.44 283 ALA A C 1
ATOM 2251 O O . ALA A 1 283 ? -1.105 47.199 -40.092 1.00 34.44 283 ALA A O 1
ATOM 2252 N N . ARG A 1 284 ? 0.179 47.415 -41.855 1.00 32.78 284 ARG A N 1
ATOM 2253 C CA . ARG A 1 284 ? 0.966 47.214 -43.102 1.00 32.78 284 ARG A CA 1
ATOM 2254 C C . ARG A 1 284 ? 1.917 48.463 -43.207 1.00 32.78 284 ARG A C 1
ATOM 2256 O O . ARG A 1 284 ? 1.926 49.202 -42.224 1.00 32.78 284 ARG A O 1
ATOM 2263 N N . PRO A 1 285 ? 2.668 48.804 -44.295 1.00 40.47 285 PRO A N 1
ATOM 2264 C CA . PRO A 1 285 ? 2.660 48.300 -45.679 1.00 40.47 285 PRO A CA 1
ATOM 2265 C C . PRO A 1 285 ? 4.039 47.965 -46.312 1.00 40.47 285 PRO A C 1
ATOM 2267 O O . PRO A 1 285 ? 5.104 48.208 -45.757 1.00 40.47 285 PRO A O 1
ATOM 2270 N N . SER A 1 286 ? 3.988 47.412 -47.530 1.00 29.25 286 SER A N 1
ATOM 2271 C CA . SER A 1 286 ? 5.128 47.131 -48.428 1.00 29.25 286 SER A CA 1
ATOM 2272 C C . SER A 1 286 ? 5.695 48.385 -49.119 1.00 29.25 286 SER A C 1
ATOM 2274 O O . SER A 1 286 ? 5.025 49.419 -49.161 1.00 29.25 286 SER A O 1
ATOM 2276 N N . PRO A 1 287 ? 6.836 48.247 -49.824 1.00 42.81 287 PRO A N 1
ATOM 2277 C CA . PRO A 1 287 ? 6.788 48.526 -51.270 1.00 42.81 287 PRO A CA 1
ATOM 2278 C C . PRO A 1 287 ? 7.531 47.507 -52.178 1.00 42.81 287 PRO A C 1
ATOM 2280 O O . PRO A 1 287 ? 8.292 46.671 -51.709 1.00 42.81 287 PRO A O 1
ATOM 2283 N N . ALA A 1 288 ? 7.332 47.677 -53.497 1.00 32.16 288 ALA A N 1
ATOM 2284 C CA . ALA A 1 288 ? 8.027 47.070 -54.655 1.00 32.16 288 ALA A CA 1
ATOM 2285 C C . ALA A 1 288 ? 7.584 45.679 -55.200 1.00 32.16 288 ALA A C 1
ATOM 2287 O O . ALA A 1 288 ? 7.096 44.802 -54.495 1.00 32.16 288 ALA A O 1
ATOM 2288 N N . ARG A 1 289 ? 7.723 45.537 -56.532 1.00 34.09 289 ARG A N 1
ATOM 2289 C CA . ARG A 1 289 ? 7.302 44.453 -57.465 1.00 34.09 289 ARG A CA 1
ATOM 2290 C C . ARG A 1 289 ? 8.456 44.249 -58.488 1.00 34.09 289 ARG A C 1
ATOM 2292 O O . ARG A 1 289 ? 9.241 45.193 -58.593 1.00 34.09 289 ARG A O 1
ATOM 2299 N N . PRO A 1 290 ? 8.592 43.133 -59.257 1.00 47.34 290 PRO A N 1
ATOM 2300 C CA . PRO A 1 290 ? 7.700 42.786 -60.398 1.00 47.34 290 PRO A CA 1
ATOM 2301 C C . PRO A 1 290 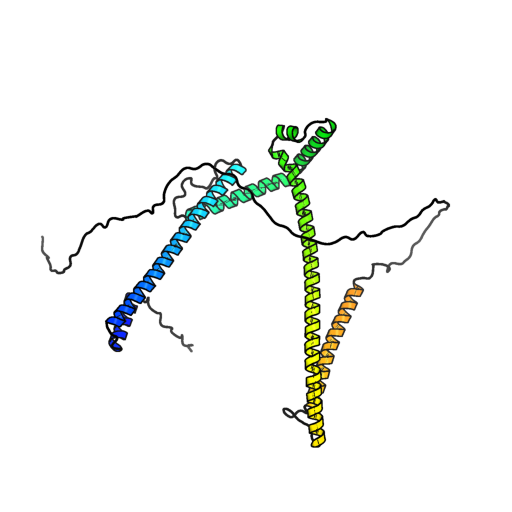? 7.412 41.258 -60.610 1.00 47.34 290 PRO A C 1
ATOM 2303 O O . PRO A 1 290 ? 8.170 40.417 -60.157 1.00 47.34 290 PRO A O 1
ATOM 2306 N N . VAL A 1 291 ? 6.216 40.841 -61.080 1.00 39.53 291 VAL A N 1
ATOM 2307 C CA . VAL A 1 291 ? 5.850 40.321 -62.449 1.00 39.53 291 VAL A CA 1
ATOM 2308 C C . VAL A 1 291 ? 6.631 39.066 -62.921 1.00 39.53 291 VAL A C 1
ATOM 2310 O O . VAL A 1 291 ? 7.842 39.143 -63.027 1.00 39.53 291 VAL A O 1
ATOM 2313 N N . GLY A 1 292 ? 6.053 37.914 -63.323 1.00 35.12 292 GLY A N 1
ATOM 2314 C CA . GLY A 1 292 ? 4.656 37.438 -63.525 1.00 35.12 292 GLY A CA 1
ATOM 2315 C C . GLY A 1 292 ? 4.595 35.879 -63.493 1.00 35.12 292 GLY A C 1
ATOM 2316 O O . GLY A 1 292 ? 5.394 35.295 -62.780 1.00 35.12 292 GLY A O 1
ATOM 2317 N N . THR A 1 293 ? 3.745 35.099 -64.194 1.00 35.03 293 THR A N 1
ATOM 2318 C CA . THR A 1 293 ? 2.705 35.362 -65.225 1.00 35.03 293 THR A CA 1
ATOM 2319 C C . THR A 1 293 ? 1.431 34.467 -65.052 1.00 35.03 293 THR A C 1
ATOM 2321 O O . THR A 1 293 ? 0.702 34.702 -64.092 1.00 35.03 293 THR A O 1
ATOM 2324 N N . LYS A 1 294 ? 1.090 33.510 -65.956 1.00 39.19 294 LYS A N 1
ATOM 2325 C CA . LYS A 1 294 ? -0.116 32.615 -65.940 1.00 39.19 294 LYS A CA 1
ATOM 2326 C C . LYS A 1 294 ? -0.008 31.368 -66.860 1.00 39.19 294 LYS A C 1
ATOM 2328 O O . LYS A 1 294 ? 0.519 31.520 -67.959 1.00 39.19 294 LYS A O 1
ATOM 2333 N N . LYS A 1 295 ? -0.693 30.252 -66.499 1.00 35.72 295 LYS A N 1
ATOM 2334 C CA . LYS A 1 295 ? -1.706 29.424 -67.263 1.00 35.72 295 LYS A CA 1
ATOM 2335 C C . LYS A 1 295 ? -1.909 28.031 -66.575 1.00 35.72 295 LYS A C 1
ATOM 2337 O O . LYS A 1 295 ? -0.937 27.533 -66.035 1.00 35.72 295 LYS A O 1
ATOM 2342 N N . VAL A 1 296 ? -3.112 27.454 -66.326 1.00 31.48 296 VAL A N 1
ATOM 2343 C CA . VAL A 1 296 ? -4.240 26.972 -67.200 1.00 31.48 296 VAL A CA 1
ATOM 2344 C C . VAL A 1 296 ? -3.844 25.689 -67.979 1.00 31.48 296 VAL A C 1
ATOM 2346 O O . VAL A 1 296 ? -2.825 25.761 -68.650 1.00 31.48 296 VAL A O 1
ATOM 2349 N N . VAL A 1 297 ? -4.540 24.524 -67.998 1.00 31.69 297 VAL A N 1
ATOM 2350 C CA . VAL A 1 297 ? -5.845 24.018 -67.455 1.00 31.69 297 VAL A CA 1
ATOM 2351 C C . VAL A 1 297 ? -5.823 22.454 -67.325 1.00 31.69 297 VAL A C 1
ATOM 2353 O O . VAL A 1 297 ? -4.870 21.847 -67.795 1.00 31.69 297 VAL A O 1
ATOM 2356 N N . GLY A 1 298 ? -6.825 21.802 -66.688 1.00 33.38 298 GLY A N 1
ATOM 2357 C CA . GLY A 1 298 ? -6.962 20.316 -66.528 1.00 33.38 298 GLY A CA 1
ATOM 2358 C C . GLY A 1 298 ? -7.469 19.534 -67.777 1.00 33.38 298 GLY A C 1
ATOM 2359 O O . GLY A 1 298 ? -7.237 20.052 -68.868 1.00 33.38 298 GLY A O 1
ATOM 2360 N N . PRO A 1 299 ? -8.195 18.370 -67.693 1.00 50.59 299 PRO A N 1
ATOM 2361 C CA . PRO A 1 299 ? -8.990 17.857 -66.545 1.00 50.59 299 PRO A CA 1
ATOM 2362 C C . PRO A 1 299 ? -9.110 16.302 -66.295 1.00 50.59 299 PRO A C 1
ATOM 2364 O O . PRO A 1 299 ? -8.829 15.482 -67.157 1.00 50.59 299 PRO A O 1
ATOM 2367 N N . ARG A 1 300 ? -9.666 15.949 -65.112 1.00 38.12 300 ARG A N 1
ATOM 2368 C CA . ARG A 1 300 ? -10.598 14.833 -64.722 1.00 38.12 300 ARG A CA 1
ATOM 2369 C C . ARG A 1 300 ? -10.514 13.385 -65.275 1.00 38.12 300 ARG A C 1
ATOM 2371 O O . ARG A 1 300 ? -10.735 13.170 -66.459 1.00 38.12 300 ARG A O 1
ATOM 2378 N N . ALA A 1 301 ? -10.663 12.420 -64.344 1.00 32.88 301 ALA A N 1
ATOM 2379 C CA . ALA A 1 301 ? -11.735 11.397 -64.384 1.00 32.88 301 ALA A CA 1
ATOM 2380 C C . ALA A 1 301 ? -12.155 10.845 -62.986 1.00 32.88 301 ALA A C 1
ATOM 2382 O O . ALA A 1 301 ? -11.314 10.616 -62.126 1.00 32.88 301 ALA A O 1
ATOM 2383 N N . ASN A 1 302 ? -13.478 10.680 -62.821 1.00 35.94 302 ASN A N 1
ATOM 2384 C CA . ASN A 1 302 ? -14.318 9.891 -61.880 1.00 35.94 302 ASN A CA 1
ATOM 2385 C C . ASN A 1 302 ? -13.714 8.639 -61.176 1.00 35.94 302 ASN A C 1
ATOM 2387 O O . ASN A 1 302 ? -12.805 8.024 -61.712 1.00 35.94 302 ASN A O 1
ATOM 2391 N N . GLY A 1 303 ? -14.271 8.116 -60.063 1.00 30.66 303 GLY A N 1
ATOM 2392 C CA . GLY A 1 303 ? -15.382 8.595 -59.209 1.00 30.66 303 GLY A CA 1
ATOM 2393 C C . GLY A 1 303 ? -16.077 7.500 -58.346 1.00 30.66 303 GLY A C 1
ATOM 2394 O O . GLY A 1 303 ? -16.109 6.350 -58.751 1.00 30.66 303 GLY A O 1
ATOM 2395 N N . SER A 1 304 ? -16.689 7.912 -57.217 1.00 30.44 304 SER A N 1
ATOM 2396 C CA . SER A 1 304 ? -17.810 7.296 -56.440 1.00 30.44 304 SER A CA 1
ATOM 2397 C C . SER A 1 304 ? -17.756 5.841 -55.893 1.00 30.44 304 SER A C 1
ATOM 2399 O O . SER A 1 304 ? -17.688 4.898 -56.671 1.00 30.44 304 SER A O 1
ATOM 2401 N N . ALA A 1 305 ? -17.999 5.645 -54.576 1.00 34.97 305 ALA A N 1
ATOM 2402 C CA . ALA A 1 305 ? -19.290 5.145 -54.018 1.00 34.97 305 ALA A CA 1
ATOM 2403 C C . ALA A 1 305 ? -19.207 4.391 -52.651 1.00 34.97 305 ALA A C 1
ATOM 2405 O O . ALA A 1 305 ? -18.546 3.370 -52.534 1.00 34.97 305 ALA A O 1
ATOM 2406 N N . ASN A 1 306 ? -19.972 4.888 -51.662 1.00 34.59 306 ASN A N 1
ATOM 2407 C CA . ASN A 1 306 ? -20.647 4.249 -50.503 1.00 34.59 306 ASN A CA 1
ATOM 2408 C C . ASN A 1 306 ? -20.266 2.857 -49.929 1.00 34.59 306 ASN A C 1
ATOM 2410 O O . ASN A 1 306 ? -20.285 1.854 -50.633 1.00 34.59 306 ASN A O 1
ATOM 2414 N N . GLY A 1 307 ? -20.337 2.768 -48.585 1.00 31.66 307 GLY A N 1
ATOM 2415 C CA . GLY A 1 307 ? -21.185 1.747 -47.930 1.00 31.66 307 GLY A CA 1
ATOM 2416 C C . GLY A 1 307 ? -20.673 1.091 -46.637 1.00 31.66 307 GLY A C 1
ATOM 2417 O O . GLY A 1 307 ? -19.936 0.113 -46.691 1.00 31.66 307 GLY A O 1
ATOM 2418 N N . THR A 1 308 ? -21.176 1.518 -45.472 1.00 38.91 308 THR A N 1
ATOM 2419 C CA . THR A 1 308 ? -21.311 0.641 -44.285 1.00 38.91 308 THR A CA 1
ATOM 2420 C C . THR A 1 308 ? -22.622 -0.161 -44.389 1.00 38.91 308 THR A C 1
ATOM 2422 O O . THR A 1 308 ? -23.544 0.275 -45.085 1.00 38.91 308 THR A O 1
ATOM 2425 N N . PRO A 1 309 ? -22.737 -1.344 -43.748 1.00 48.09 309 PRO A N 1
ATOM 2426 C CA . PRO A 1 309 ? -23.376 -1.348 -42.426 1.00 48.09 309 PRO A CA 1
ATOM 2427 C C . PRO A 1 309 ? -22.839 -2.394 -41.427 1.00 48.09 309 PRO A C 1
ATOM 2429 O O . PRO A 1 309 ? -22.242 -3.412 -41.775 1.00 48.09 309 PRO A O 1
ATOM 2432 N N . SER A 1 310 ? -23.131 -2.150 -40.149 1.00 36.56 310 SER A N 1
ATOM 2433 C CA . SER A 1 310 ? -22.847 -3.031 -39.012 1.00 36.56 310 SER A CA 1
ATOM 2434 C C . SER A 1 310 ? -23.474 -4.425 -39.144 1.00 36.56 310 SER A C 1
ATOM 2436 O O . SER A 1 310 ? -24.610 -4.561 -39.599 1.00 36.56 310 SER A O 1
ATOM 2438 N N . ARG A 1 311 ? -22.806 -5.456 -38.605 1.00 44.50 311 ARG A N 1
ATOM 2439 C CA . ARG A 1 311 ? -23.437 -6.748 -38.295 1.00 44.50 311 ARG A CA 1
ATOM 2440 C C . ARG A 1 311 ? -23.323 -7.035 -36.796 1.00 44.50 311 ARG A C 1
ATOM 2442 O O . ARG A 1 311 ? -22.232 -7.086 -36.245 1.00 44.50 311 ARG A O 1
ATOM 2449 N N . ARG A 1 312 ? -24.479 -7.168 -36.147 1.00 37.03 312 ARG A N 1
ATOM 2450 C CA . ARG A 1 312 ? -24.671 -7.329 -34.698 1.00 37.03 312 ARG A CA 1
ATOM 2451 C C . ARG A 1 312 ? -25.004 -8.790 -34.404 1.00 37.03 312 ARG A C 1
ATOM 2453 O O . ARG A 1 312 ? -25.976 -9.277 -34.969 1.00 37.03 312 ARG A O 1
ATOM 2460 N N . LEU A 1 313 ? -24.288 -9.448 -33.493 1.00 32.50 313 LEU A N 1
ATOM 2461 C CA . LEU A 1 313 ? -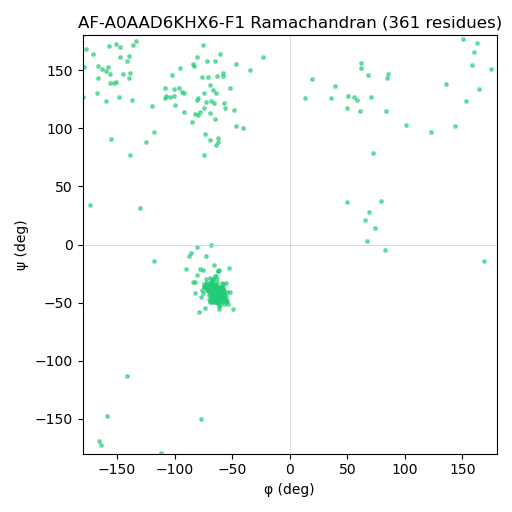24.765 -10.652 -32.798 1.00 32.50 313 LEU A CA 1
ATOM 2462 C C . LEU A 1 313 ? -24.327 -10.629 -31.328 1.00 32.50 313 LEU A C 1
ATOM 2464 O O . LEU A 1 313 ? -23.438 -9.875 -30.943 1.00 32.50 313 LEU A O 1
ATOM 2468 N N . SER A 1 314 ? -25.051 -11.379 -30.502 1.00 31.36 314 SER A N 1
ATOM 2469 C CA . SER A 1 314 ? -25.053 -11.305 -29.039 1.00 31.36 314 SER A CA 1
ATOM 2470 C C . SER A 1 314 ? -25.381 -12.685 -28.449 1.00 31.36 314 SER A C 1
ATOM 2472 O O . SER A 1 314 ? -25.829 -13.554 -29.193 1.00 31.36 314 SER A O 1
ATOM 2474 N N . LEU A 1 315 ? -25.260 -12.796 -27.118 1.00 33.75 315 LEU A N 1
ATOM 2475 C CA . LEU A 1 315 ? -25.716 -13.871 -26.215 1.00 33.75 315 LEU A CA 1
ATOM 2476 C C . LEU A 1 315 ? -24.821 -15.118 -26.040 1.00 33.75 315 LEU A C 1
ATOM 2478 O O . LEU A 1 315 ? -24.730 -15.951 -26.929 1.00 33.75 315 LEU A O 1
ATOM 2482 N N . ASN A 1 316 ? -24.332 -15.250 -24.793 1.00 30.66 316 ASN A N 1
ATOM 2483 C CA . ASN A 1 316 ? -24.462 -16.405 -23.873 1.00 30.66 316 ASN A CA 1
ATOM 2484 C C . ASN A 1 316 ? -23.879 -17.789 -24.259 1.00 30.66 316 ASN A C 1
ATOM 2486 O O . ASN A 1 316 ? -23.812 -18.152 -25.420 1.00 30.66 316 ASN A O 1
ATOM 2490 N N . ALA A 1 317 ? -23.550 -18.696 -23.326 1.00 32.09 317 ALA A N 1
ATOM 2491 C CA . ALA A 1 317 ? -23.199 -18.631 -21.892 1.00 32.09 317 ALA A CA 1
ATOM 2492 C C . ALA A 1 317 ? -22.698 -20.032 -21.442 1.00 32.09 317 ALA A C 1
ATOM 2494 O O . ALA A 1 317 ? -23.010 -21.017 -22.099 1.00 32.09 317 ALA A O 1
ATOM 2495 N N . ASN A 1 318 ? -22.028 -20.117 -20.281 1.00 35.38 318 ASN A N 1
ATOM 2496 C CA . ASN A 1 318 ? -21.909 -21.299 -19.398 1.00 35.38 318 ASN A CA 1
ATOM 2497 C C . ASN A 1 318 ? -21.495 -22.683 -19.973 1.00 35.38 318 ASN A C 1
ATOM 2499 O O . ASN A 1 318 ? -22.320 -23.369 -20.575 1.00 35.38 318 ASN A O 1
ATOM 2503 N N . GLN A 1 319 ? -20.346 -23.224 -19.517 1.00 37.84 319 GLN A N 1
ATOM 2504 C CA . GLN A 1 319 ? -20.322 -24.343 -18.537 1.00 37.84 319 GLN A CA 1
ATOM 2505 C C . GLN A 1 319 ? -18.917 -24.818 -18.089 1.00 37.84 319 GLN A C 1
ATOM 2507 O O . GLN A 1 319 ? -17.938 -24.714 -18.818 1.00 37.84 319 GLN A O 1
ATOM 2512 N N . ASN A 1 320 ? -18.891 -25.359 -16.860 1.00 32.81 320 ASN A N 1
ATOM 2513 C CA . ASN A 1 320 ? -17.848 -26.135 -16.155 1.00 32.81 320 ASN A CA 1
ATOM 2514 C C . ASN A 1 320 ? -17.005 -27.065 -17.065 1.00 32.81 320 ASN A C 1
ATOM 2516 O O . ASN A 1 320 ? -17.517 -27.613 -18.029 1.00 32.81 320 ASN A O 1
ATOM 2520 N N . GLY A 1 321 ? -15.732 -27.373 -16.800 1.00 31.31 321 GLY A N 1
ATOM 2521 C CA . GLY A 1 321 ? -15.128 -27.716 -15.509 1.00 31.31 321 GLY A CA 1
ATOM 2522 C C . GLY A 1 321 ? -14.939 -29.242 -15.368 1.00 31.31 321 GLY A C 1
ATOM 2523 O O . GLY A 1 321 ? -15.897 -29.969 -15.128 1.00 31.31 321 GLY A O 1
ATOM 2524 N N . SER A 1 322 ? -13.703 -29.720 -15.539 1.00 34.09 322 SER A N 1
ATOM 2525 C CA . SER A 1 322 ? -13.103 -31.003 -15.089 1.00 34.09 322 SER A CA 1
ATOM 2526 C C . SER A 1 322 ? -11.684 -31.075 -15.697 1.00 34.09 322 SER A C 1
ATOM 2528 O O . SER A 1 322 ? -11.433 -30.451 -16.720 1.00 34.09 322 SER A O 1
ATOM 2530 N N . GLY A 1 323 ? -10.661 -31.721 -15.134 1.00 33.59 323 GLY A N 1
ATOM 2531 C CA . GLY A 1 323 ? -10.611 -32.657 -14.012 1.00 33.59 323 GLY A CA 1
ATOM 2532 C C . GLY A 1 323 ? -9.992 -33.981 -14.471 1.00 33.59 323 GLY A C 1
ATOM 2533 O O . GLY A 1 323 ? -10.698 -34.814 -15.026 1.00 33.59 323 GLY A O 1
ATOM 2534 N N . SER A 1 324 ? -8.690 -34.193 -14.244 1.00 35.31 324 SER A N 1
ATOM 2535 C CA . SER A 1 324 ? -8.052 -35.509 -14.407 1.00 35.31 324 SER A CA 1
ATOM 2536 C C . SER A 1 324 ? -6.786 -35.626 -13.557 1.00 35.31 324 SER A C 1
ATOM 2538 O O . SER A 1 324 ? -6.076 -34.644 -13.345 1.00 35.31 324 SER A O 1
ATOM 2540 N N . ALA A 1 325 ? -6.519 -36.833 -13.064 1.00 32.00 325 ALA A N 1
ATOM 2541 C CA . ALA A 1 325 ? -5.393 -37.165 -12.203 1.00 32.00 325 ALA A CA 1
ATOM 2542 C C . ALA A 1 325 ? -4.785 -38.509 -12.621 1.00 32.00 325 ALA A C 1
ATOM 2544 O O . ALA A 1 325 ? -5.517 -39.431 -12.981 1.00 32.00 325 ALA A O 1
ATOM 2545 N N . THR A 1 326 ? -3.470 -38.673 -12.451 1.00 32.47 326 THR A N 1
ATOM 2546 C CA . THR A 1 326 ? -2.807 -39.986 -12.531 1.00 32.47 326 THR A CA 1
ATOM 2547 C C . THR A 1 326 ? -1.771 -40.173 -11.420 1.00 32.47 326 THR A C 1
ATOM 2549 O O . THR A 1 326 ? -0.853 -39.377 -11.254 1.00 32.47 326 THR A O 1
ATOM 2552 N N . LYS A 1 327 ? -1.947 -41.266 -10.661 1.00 37.62 327 LYS A N 1
ATOM 2553 C CA . LYS A 1 327 ? -0.990 -41.876 -9.710 1.00 37.62 327 LYS A CA 1
ATOM 2554 C C . LYS A 1 327 ? 0.300 -42.326 -10.427 1.00 37.62 327 LYS A C 1
ATOM 2556 O O . LYS A 1 327 ? 0.267 -42.550 -11.628 1.00 37.62 327 LYS A O 1
ATOM 2561 N N . GLY A 1 328 ? 1.416 -42.599 -9.741 1.00 29.17 328 GLY A N 1
ATOM 2562 C CA . GLY A 1 328 ? 1.705 -42.566 -8.294 1.00 29.17 328 GLY A CA 1
ATOM 2563 C C . GLY A 1 328 ? 2.988 -43.361 -7.960 1.00 29.17 328 GLY A C 1
ATOM 2564 O O . GLY A 1 328 ? 3.537 -44.009 -8.844 1.00 29.17 328 GLY A O 1
ATOM 2565 N N . GLY A 1 329 ? 3.475 -43.335 -6.706 1.00 29.78 329 GLY A N 1
ATOM 2566 C CA . GLY A 1 329 ? 4.801 -43.918 -6.390 1.00 29.78 329 GLY A CA 1
ATOM 2567 C C . GLY A 1 329 ? 5.245 -43.995 -4.916 1.00 29.78 329 GLY A C 1
ATOM 2568 O O . GLY A 1 329 ? 6.423 -43.843 -4.635 1.00 29.78 329 GLY A O 1
ATOM 2569 N N . ARG A 1 330 ? 4.300 -44.204 -3.992 1.00 35.41 330 ARG A N 1
ATOM 2570 C CA . ARG A 1 330 ? 4.404 -44.874 -2.668 1.00 35.41 330 ARG A CA 1
ATOM 2571 C C . ARG A 1 330 ? 5.802 -45.185 -2.058 1.00 35.41 330 ARG A C 1
ATOM 2573 O O . ARG A 1 330 ? 6.521 -46.029 -2.587 1.00 35.41 330 ARG A O 1
ATOM 2580 N N . ARG A 1 331 ? 6.035 -44.722 -0.817 1.00 36.09 331 ARG A N 1
ATOM 2581 C CA . ARG A 1 331 ? 6.599 -45.507 0.316 1.00 36.09 331 ARG A CA 1
ATOM 2582 C C . ARG A 1 331 ? 6.226 -44.872 1.669 1.00 36.09 331 ARG A C 1
ATOM 2584 O O . ARG A 1 331 ? 5.922 -43.687 1.731 1.00 36.09 331 ARG A O 1
ATOM 2591 N N . ASP A 1 332 ? 6.161 -45.710 2.698 1.00 33.25 332 ASP A N 1
ATOM 2592 C CA . ASP A 1 332 ? 5.559 -45.474 4.024 1.00 33.25 332 ASP A CA 1
ATOM 2593 C C . ASP A 1 332 ? 6.507 -44.670 4.961 1.00 33.25 332 ASP A C 1
ATOM 2595 O O . ASP A 1 332 ? 7.704 -44.609 4.702 1.00 33.25 332 ASP A O 1
ATOM 2599 N N . ASN A 1 333 ? 6.085 -44.024 6.060 1.00 31.23 333 ASN A N 1
ATOM 2600 C CA . ASN A 1 333 ? 5.690 -44.673 7.322 1.00 31.23 333 ASN A CA 1
ATOM 2601 C C . ASN A 1 333 ? 5.183 -43.653 8.391 1.00 31.23 333 ASN A C 1
ATOM 2603 O O . ASN A 1 333 ? 5.333 -42.446 8.248 1.00 31.23 333 ASN A O 1
ATOM 2607 N N . ARG A 1 334 ? 4.587 -44.190 9.465 1.00 33.78 334 ARG A N 1
ATOM 2608 C CA . ARG A 1 334 ? 3.782 -43.599 10.564 1.00 33.78 334 ARG A CA 1
ATOM 2609 C C . ARG A 1 334 ? 4.263 -42.324 11.294 1.00 33.78 334 ARG A C 1
ATOM 2611 O O . ARG A 1 334 ? 5.448 -42.081 11.483 1.00 33.78 334 ARG A O 1
ATOM 2618 N N . LEU A 1 335 ? 3.257 -41.628 11.842 1.00 36.03 335 LEU A N 1
ATOM 2619 C CA . LEU A 1 335 ? 3.306 -40.578 12.875 1.00 36.03 335 LEU A CA 1
ATOM 2620 C C . LEU A 1 335 ? 3.957 -41.047 14.193 1.00 36.03 335 LEU A C 1
ATOM 2622 O O . LEU A 1 335 ? 3.679 -42.165 14.623 1.00 36.03 335 LEU A O 1
ATOM 2626 N N . SER A 1 336 ? 4.683 -40.147 14.872 1.00 33.19 336 SER A N 1
ATOM 2627 C CA . SER A 1 336 ? 4.851 -40.089 16.340 1.00 33.19 336 SER A CA 1
ATOM 2628 C C . SER A 1 336 ? 5.460 -38.742 16.762 1.00 33.19 336 SER A C 1
ATOM 2630 O O . SER A 1 336 ? 6.300 -38.195 16.051 1.00 33.19 336 SER A O 1
ATOM 2632 N N . ALA A 1 337 ? 5.036 -38.203 17.908 1.00 40.47 337 ALA A N 1
ATOM 2633 C CA . ALA A 1 337 ? 5.518 -36.925 18.444 1.00 40.47 337 ALA A CA 1
ATOM 2634 C C . ALA A 1 337 ? 6.845 -37.075 19.223 1.00 40.47 337 ALA A C 1
ATOM 2636 O O . ALA A 1 337 ? 7.080 -38.138 19.803 1.00 40.47 337 ALA A O 1
ATOM 2637 N N . PRO A 1 338 ? 7.690 -36.027 19.322 1.00 34.16 338 PRO A N 1
ATOM 2638 C CA . PRO A 1 338 ? 8.847 -36.044 20.208 1.00 34.16 338 PRO A CA 1
ATOM 2639 C C . PRO A 1 338 ? 8.420 -35.744 21.652 1.00 34.16 338 PRO A C 1
ATOM 2641 O O . PRO A 1 338 ? 8.073 -34.610 21.982 1.00 34.16 338 PRO A O 1
ATOM 2644 N N . LEU A 1 339 ? 8.511 -36.743 22.535 1.00 37.69 339 LEU A N 1
ATOM 2645 C CA . LEU A 1 339 ? 8.747 -36.461 23.951 1.00 37.69 339 LEU A CA 1
ATOM 2646 C C . LEU A 1 339 ? 10.126 -35.803 24.066 1.00 37.69 339 LEU A C 1
ATOM 2648 O O . LEU A 1 339 ? 11.100 -36.365 23.569 1.00 37.69 339 LEU A O 1
ATOM 2652 N N . AS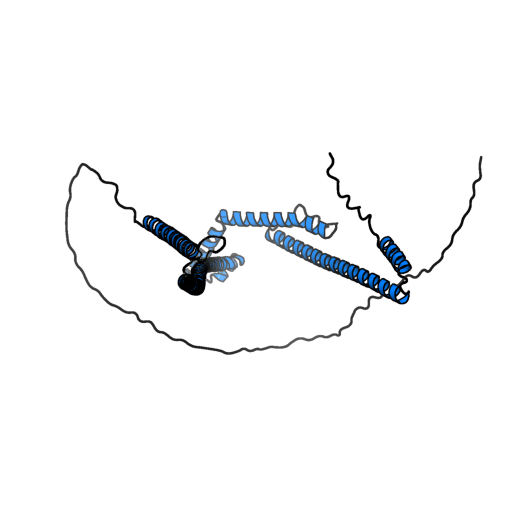N A 1 340 ? 10.226 -34.678 24.773 1.00 37.31 340 ASN A N 1
ATOM 2653 C CA . ASN A 1 340 ? 11.513 -34.173 25.248 1.00 37.31 340 ASN A CA 1
ATOM 2654 C C . ASN A 1 340 ? 11.511 -34.141 26.776 1.00 37.31 340 ASN A C 1
ATOM 2656 O O . ASN A 1 340 ? 10.996 -33.226 27.413 1.00 37.31 340 ASN A O 1
ATOM 2660 N N . TYR A 1 341 ? 12.073 -35.205 27.337 1.00 31.28 341 TYR A N 1
ATOM 2661 C CA . TYR A 1 341 ? 12.348 -35.377 28.753 1.00 31.28 341 TYR A CA 1
ATOM 2662 C C . TYR A 1 341 ? 13.670 -34.666 29.067 1.00 31.28 341 TYR A C 1
ATOM 2664 O O . TYR A 1 341 ? 14.722 -35.103 28.602 1.00 31.28 341 TYR A O 1
ATOM 2672 N N . VAL A 1 342 ? 13.634 -33.577 29.836 1.00 37.06 342 VAL A N 1
ATOM 2673 C CA . VAL A 1 342 ? 14.849 -32.969 30.399 1.00 37.06 342 VAL A CA 1
ATOM 2674 C C . VAL A 1 342 ? 14.964 -33.428 31.845 1.00 37.06 342 VAL A C 1
ATOM 2676 O O . VAL A 1 342 ? 14.054 -33.223 32.645 1.00 37.06 342 VAL A O 1
ATOM 2679 N N . ALA A 1 343 ? 16.069 -34.103 32.155 1.00 37.34 343 ALA A N 1
ATOM 2680 C CA . ALA A 1 343 ? 16.307 -34.667 33.472 1.00 37.34 343 ALA A CA 1
ATOM 2681 C C . ALA A 1 343 ? 16.486 -33.564 34.526 1.00 37.34 343 ALA A C 1
ATOM 2683 O O . ALA A 1 343 ? 17.263 -32.628 34.340 1.00 37.34 343 ALA A O 1
ATOM 2684 N N . ILE A 1 344 ? 15.791 -33.720 35.651 1.00 34.50 344 ILE A N 1
ATOM 2685 C CA . ILE A 1 344 ? 15.987 -32.909 36.850 1.00 34.50 344 ILE A CA 1
ATOM 2686 C C . ILE A 1 344 ? 17.244 -33.430 37.556 1.00 34.50 344 ILE A C 1
ATOM 2688 O O . ILE A 1 344 ? 17.234 -34.551 38.069 1.00 34.50 344 ILE A O 1
ATOM 2692 N N . SER A 1 345 ? 18.305 -32.621 37.617 1.00 39.12 345 SER A N 1
ATOM 2693 C CA . SER A 1 345 ? 19.289 -32.774 38.693 1.00 39.12 345 SER A CA 1
ATOM 2694 C C . SER A 1 345 ? 18.649 -32.273 39.979 1.00 39.12 345 SER A C 1
ATOM 2696 O O . SER A 1 345 ? 18.170 -31.143 40.049 1.00 39.12 345 SER A O 1
ATOM 2698 N N . LYS A 1 346 ? 18.601 -33.162 40.963 1.00 41.56 346 LYS A N 1
ATOM 2699 C CA . LYS A 1 346 ? 17.970 -32.972 42.261 1.00 41.56 346 LYS A CA 1
ATOM 2700 C C . LYS A 1 346 ? 19.049 -32.635 43.282 1.00 41.56 346 LYS A C 1
ATOM 2702 O O . LYS A 1 346 ? 19.962 -33.437 43.417 1.00 41.56 346 LYS A O 1
ATOM 2707 N N . ASP A 1 347 ? 18.877 -31.548 44.025 1.00 40.41 347 ASP A N 1
ATOM 2708 C CA . ASP A 1 347 ? 19.456 -31.378 45.361 1.00 40.41 347 ASP A CA 1
ATOM 2709 C C . ASP A 1 347 ? 18.515 -30.502 46.202 1.00 40.41 347 ASP A C 1
ATOM 2711 O O . ASP A 1 347 ? 18.089 -29.430 45.769 1.00 40.41 347 ASP A O 1
ATOM 2715 N N . ASP A 1 348 ? 18.149 -31.008 47.381 1.00 35.62 348 ASP A N 1
ATOM 2716 C CA . ASP A 1 348 ? 17.188 -30.409 48.311 1.00 35.62 348 ASP A CA 1
ATOM 2717 C C . ASP A 1 348 ? 17.902 -29.708 49.485 1.00 35.62 348 ASP A C 1
ATOM 2719 O O . ASP A 1 348 ? 18.913 -30.191 49.984 1.00 35.62 348 ASP A O 1
ATOM 2723 N N . ALA A 1 349 ? 17.296 -28.610 49.947 1.00 37.19 349 ALA A N 1
ATOM 2724 C CA . ALA A 1 349 ? 17.237 -28.088 51.323 1.00 37.19 349 ALA A CA 1
ATOM 2725 C C . ALA A 1 349 ? 18.437 -28.217 52.302 1.00 37.19 349 ALA A C 1
ATOM 2727 O O . ALA A 1 349 ? 18.778 -29.308 52.748 1.00 37.19 349 ALA A O 1
ATOM 2728 N N . ALA A 1 350 ? 18.860 -27.074 52.871 1.00 31.80 350 ALA A N 1
ATOM 2729 C CA . ALA A 1 350 ? 18.889 -26.866 54.334 1.00 31.80 350 ALA A CA 1
ATOM 2730 C C . ALA A 1 350 ? 19.098 -25.383 54.722 1.00 31.80 350 ALA A C 1
ATOM 2732 O O . ALA A 1 350 ? 19.691 -24.604 53.980 1.00 31.80 350 ALA A O 1
ATOM 2733 N N . SER A 1 351 ? 18.606 -25.009 55.907 1.00 34.47 351 SER A N 1
ATOM 2734 C CA . SER A 1 351 ? 18.617 -23.661 56.498 1.00 34.47 351 SER A CA 1
ATOM 2735 C C . SER A 1 351 ? 19.533 -23.546 57.736 1.00 34.47 351 SER A C 1
ATOM 2737 O O . SER A 1 351 ? 20.084 -24.541 58.197 1.00 34.47 351 SER A O 1
ATOM 2739 N N . HIS A 1 352 ? 19.574 -22.335 58.322 1.00 35.44 352 HIS A N 1
ATOM 2740 C CA . HIS A 1 352 ? 20.200 -21.916 59.600 1.00 35.44 352 HIS A CA 1
ATOM 2741 C C . HIS A 1 352 ? 21.703 -21.561 59.546 1.00 35.44 352 HIS A C 1
ATOM 2743 O O . HIS A 1 352 ? 22.449 -22.221 58.838 1.00 35.44 352 HIS A O 1
ATOM 2749 N N . PHE A 1 353 ? 22.285 -20.574 60.252 1.00 28.47 353 PHE A N 1
ATOM 2750 C CA . PHE A 1 353 ? 21.930 -19.466 61.185 1.00 28.47 353 PHE A CA 1
ATOM 2751 C C . PHE A 1 353 ? 22.940 -19.493 62.356 1.00 28.47 353 PHE A C 1
ATOM 2753 O O . PHE A 1 353 ? 23.217 -20.567 62.883 1.00 28.47 353 PHE A O 1
ATOM 2760 N N . SER A 1 354 ? 23.426 -18.318 62.793 1.00 35.56 354 SER A N 1
ATOM 2761 C CA . SER A 1 354 ? 24.516 -18.108 63.781 1.00 35.56 354 SER A CA 1
ATOM 2762 C C . SER A 1 354 ? 25.900 -18.659 63.375 1.00 35.56 354 SER A C 1
ATOM 2764 O O . SER A 1 354 ? 26.006 -19.619 62.626 1.00 35.56 354 SER A O 1
ATOM 2766 N N . GLY A 1 355 ? 27.021 -18.099 63.840 1.00 31.41 355 GLY A N 1
ATOM 2767 C CA . GLY A 1 355 ? 27.215 -16.926 64.704 1.00 31.41 355 GLY A CA 1
ATOM 2768 C C . GLY A 1 355 ? 28.600 -16.943 65.379 1.00 31.41 355 GLY A C 1
ATOM 2769 O O . GLY A 1 355 ? 29.247 -17.983 65.407 1.00 31.41 355 GLY A O 1
ATOM 2770 N N . THR A 1 356 ? 29.002 -15.797 65.943 1.00 34.66 356 THR A N 1
ATOM 2771 C CA . THR A 1 356 ? 30.146 -15.573 66.867 1.00 34.66 356 THR A CA 1
ATOM 2772 C C . THR A 1 356 ? 31.582 -15.881 66.399 1.00 34.66 356 THR A C 1
ATOM 2774 O O . THR A 1 356 ? 31.977 -17.026 66.229 1.00 34.66 356 THR A O 1
ATOM 2777 N N . ASP A 1 357 ? 32.364 -14.799 66.320 1.00 35.59 357 ASP A N 1
ATOM 2778 C CA . ASP A 1 357 ? 33.696 -14.595 66.917 1.00 35.59 357 ASP A CA 1
ATOM 2779 C C . ASP A 1 357 ? 34.835 -15.616 66.748 1.00 35.59 357 ASP A C 1
ATOM 2781 O O . ASP A 1 357 ? 34.800 -16.746 67.226 1.00 35.59 357 ASP A O 1
ATOM 2785 N N . THR A 1 358 ? 35.988 -15.101 66.304 1.00 34.81 358 THR A N 1
ATOM 2786 C CA . THR A 1 358 ? 37.226 -15.193 67.107 1.00 34.81 358 THR A CA 1
ATOM 2787 C C . THR A 1 358 ? 38.258 -14.149 66.671 1.00 34.81 358 THR A C 1
ATOM 2789 O O . THR A 1 358 ? 38.688 -14.112 65.522 1.00 34.81 358 THR A O 1
ATOM 2792 N N . VAL A 1 359 ? 38.703 -13.323 67.620 1.00 43.25 359 VAL A N 1
ATOM 2793 C CA . VAL A 1 359 ? 39.922 -12.508 67.515 1.00 43.25 359 VAL A CA 1
ATOM 2794 C C . VAL A 1 359 ? 40.963 -13.136 68.432 1.00 43.25 359 VAL A C 1
ATOM 2796 O O . VAL A 1 359 ? 40.663 -13.314 69.608 1.00 43.25 359 VAL A O 1
ATOM 2799 N N . SER A 1 360 ? 42.167 -13.421 67.919 1.00 34.62 360 SER A N 1
ATOM 2800 C CA . SER A 1 360 ? 43.425 -13.281 68.675 1.00 34.62 360 SER A CA 1
ATOM 2801 C C . SER A 1 360 ? 44.678 -13.653 67.870 1.00 34.62 360 SER A C 1
ATOM 2803 O O . SER A 1 360 ? 44.795 -14.790 67.431 1.00 34.62 360 SER A O 1
ATOM 2805 N N . ALA A 1 361 ? 45.629 -12.703 67.858 1.00 46.06 361 ALA A N 1
ATOM 2806 C CA . ALA A 1 361 ? 47.069 -12.869 68.145 1.00 46.0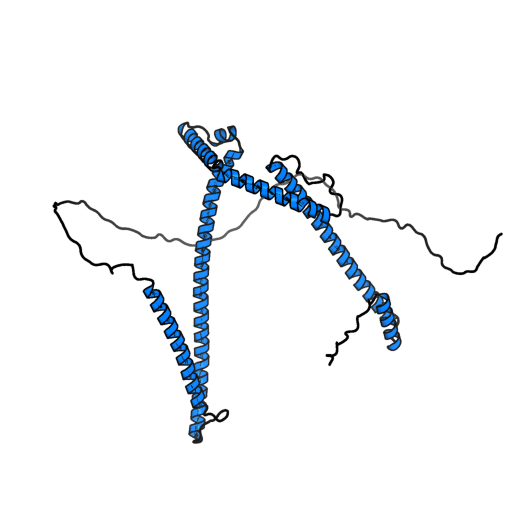6 361 ALA A CA 1
ATOM 2807 C C . ALA A 1 361 ? 47.941 -13.684 67.151 1.00 46.06 361 ALA A C 1
ATOM 2809 O O . ALA A 1 361 ? 47.503 -14.671 66.581 1.00 46.06 361 ALA A O 1
ATOM 2810 N N . SER A 1 362 ? 49.220 -13.374 66.903 1.00 40.94 362 SER A N 1
ATOM 2811 C CA . SER A 1 362 ? 50.202 -12.426 67.489 1.00 40.94 362 SER A CA 1
ATOM 2812 C C . SER A 1 362 ? 51.379 -12.262 66.477 1.00 40.94 362 SER A C 1
ATOM 2814 O O . SER A 1 362 ? 51.263 -12.839 65.390 1.00 40.94 362 SER A O 1
ATOM 2816 N N . PRO A 1 363 ? 52.520 -11.580 66.755 1.00 65.50 363 PRO A N 1
ATOM 2817 C CA . PRO A 1 363 ? 52.981 -10.933 67.994 1.00 65.50 363 PRO A CA 1
ATOM 2818 C C . PRO A 1 363 ? 53.065 -9.398 67.956 1.00 65.50 363 PRO A C 1
ATOM 2820 O O . PRO A 1 363 ? 53.441 -8.832 66.907 1.00 65.50 363 PRO A O 1
#

Secondary structure (DSSP, 8-state):
---------------HHHHHHHHHHHHHHHT--HHHHHHHHHHHHHHHHHHHHHHHHHHHHHHHHHHHHHHHHHHHHHHHHHHHT-S--TT--SS--S-HHHHHHHHHHHHHHHHHHHHHHHHHHHHTSHHHHHHHHHHHHHHHHHHHT--HHHHHHHH-GGGHHHHHHHHHHHHHHHHHHHHHHHHHHHHHHHHHHHHHHHHHHHHHHHHHHHHHHHHHHHHHHHHHHHHTS--EETTEEHHHHHHHHHHHHHHHHHHHHHHHHHHHHHHHHTT----------------------------------------------------------------------------------------

Nearest PDB structures (foldseek):
  8iyj-assembly1_W0  TM=2.686E-01  e=8.323E+00  Mus musculus

Solvent-accessible surface area (backbone atoms only — not comparable to full-atom values): 23143 Å² total; per-residue (Å²): 132,84,80,81,78,80,78,74,77,78,79,67,83,78,42,71,66,63,48,52,52,52,51,50,54,50,37,66,74,72,63,63,50,69,74,57,52,51,53,51,51,54,47,52,53,50,54,52,50,51,53,50,51,53,51,52,51,51,50,52,53,50,52,51,55,47,52,49,54,45,48,53,54,52,52,51,44,54,50,50,31,60,75,70,73,45,94,75,64,100,79,69,62,96,69,68,80,68,54,69,66,54,42,42,62,63,46,47,62,57,46,52,51,53,52,48,55,50,50,51,53,53,46,51,42,52,76,69,41,52,53,62,54,50,51,52,51,53,50,53,47,44,53,49,19,65,76,70,74,48,64,48,66,61,58,43,42,75,75,40,65,76,58,63,54,56,60,53,50,54,54,53,51,50,56,52,49,56,53,47,56,54,48,52,55,48,49,53,54,48,51,54,50,49,54,51,51,52,50,52,52,52,52,50,54,50,51,57,52,50,67,57,48,52,60,51,50,52,52,49,53,52,52,51,49,54,55,22,66,78,65,78,49,80,59,56,56,98,84,40,50,46,66,60,54,52,52,52,50,52,50,56,50,49,50,55,54,48,50,56,44,52,55,52,53,52,49,50,53,56,56,54,71,72,70,68,81,93,75,87,94,83,86,86,83,85,85,91,85,82,90,85,90,90,82,90,81,89,84,90,81,88,82,90,84,91,83,87,82,90,86,87,87,82,82,90,79,90,82,86,91,83,90,87,87,82,85,86,84,88,83,87,84,84,91,82,80,85,83,83,85,78,83,82,85,84,84,81,88,87,84,88,80,88,80,83,89,87,88,81,90,83,136

Mean predicted aligned error: 22.71 Å